Protein AF-L1ILC3-F1 (afdb_monomer)

Organism: Guillardia theta (strain CCMP2712) (NCBI:txid905079)

Secondary structure (DSSP, 8-state):
-HHHHHSS--SS-GGGSGGGTSTT-TTHHHHHHHHHHHHHHHHHHHHHHHS--TT-TTHHHHHIIIIISSGGGS-HHHHHHHHHSS------SSSTTTTHHHHHHHHHHHHHTTSSHHHHHHHHHHHHHHHHTSPPTT--TT------SS--EEEETTEEEEETTTTTT-HHHHHHHHHHHHHHHS---S------------

Sequence (202 aa):
IELEIQGGPSPRPLLSVPHLLSDESACYYHGYVLAEMAVHQTRNFFLKNFGQIVDNNKIGPMLEEAYWRPGNLEMFLDLVKKLTEEPLTGRPGSTRSRSLWMRSWVRLCAIVLWADRPATAEKERKEYDKAVARPAPGADAGEEEVDLKMRVRFVDGPTVIADTEESKGDFLAACRQFERFLEEKYPLAAGEGEGSSARTFG

Foldseek 3Di:
DCCVPVVDDDPDDPVPDCLVVDPVRPPVVVVVVQVLLLVLLLVVLCCVVPVDDPLDPVNVVLCCVLPPVCDPVDDPQVSSCVSNVDGRAQDPDDDPSNCVSVVVVVVVVCCVVVNCVVVVVVVVVVVVVVVVPDDRDPPPVDPPADQPVDWDFDDDVPDTQFICVVVVRGPVVRVVSVVVVCCVVPPDPDDDDDDDDDDDDD

pLDDT: mean 73.24, std 17.39, range [29.89, 96.0]

Mean predicted aligned error: 15.84 Å

Structure (mmCIF, N/CA/C/O backbone):
data_AF-L1ILC3-F1
#
_entry.id   AF-L1ILC3-F1
#
loop_
_atom_site.group_PDB
_atom_site.id
_atom_site.type_symbol
_atom_site.label_atom_id
_atom_site.label_alt_id
_atom_site.label_comp_id
_atom_site.label_asym_id
_atom_site.label_entity_id
_atom_site.label_seq_id
_atom_site.pdbx_PDB_ins_code
_atom_site.Cartn_x
_atom_site.Cartn_y
_atom_site.Cartn_z
_atom_site.occupancy
_atom_site.B_iso_or_equiv
_atom_site.auth_seq_id
_atom_site.auth_comp_id
_atom_site.auth_asym_id
_atom_site.auth_atom_id
_atom_site.pdbx_PDB_model_num
ATOM 1 N N . ILE A 1 1 ? 8.386 -33.869 -20.301 1.00 60.22 1 ILE A N 1
ATOM 2 C CA . ILE A 1 1 ? 7.751 -32.527 -20.210 1.00 60.22 1 ILE A CA 1
ATOM 3 C C . ILE A 1 1 ? 8.326 -31.679 -19.071 1.00 60.22 1 ILE A C 1
ATOM 5 O O . ILE A 1 1 ? 9.176 -30.868 -19.389 1.00 60.22 1 ILE A O 1
ATOM 9 N N . GLU A 1 2 ? 7.976 -31.832 -17.782 1.00 56.81 2 GLU A N 1
ATOM 10 C CA . GLU A 1 2 ? 8.527 -30.930 -16.731 1.00 56.81 2 GLU A CA 1
ATOM 11 C C . GLU A 1 2 ? 10.058 -31.018 -16.599 1.00 56.81 2 GLU A C 1
ATOM 13 O O . GLU A 1 2 ? 10.734 -29.999 -16.641 1.00 56.81 2 GLU A O 1
ATOM 18 N N . LEU A 1 3 ? 10.632 -32.225 -16.577 1.00 62.88 3 LEU A N 1
ATOM 19 C CA . LEU A 1 3 ? 12.091 -32.426 -16.583 1.00 62.88 3 LEU A CA 1
ATOM 20 C C . LEU A 1 3 ? 12.791 -31.871 -17.838 1.00 62.88 3 LEU A C 1
ATOM 22 O O . LEU A 1 3 ? 13.909 -31.379 -17.745 1.00 62.88 3 LEU A O 1
ATOM 26 N N . GLU A 1 4 ? 12.135 -31.930 -18.997 1.00 64.44 4 GLU A N 1
ATOM 27 C CA . GLU A 1 4 ? 12.706 -31.498 -20.283 1.00 64.44 4 GLU A CA 1
ATOM 28 C C . GLU A 1 4 ? 12.570 -29.987 -20.512 1.00 64.44 4 GLU A C 1
ATOM 30 O O . GLU A 1 4 ? 13.416 -29.393 -21.170 1.00 64.44 4 GLU A O 1
ATOM 35 N N . ILE A 1 5 ? 11.519 -29.363 -19.970 1.00 64.12 5 ILE A N 1
ATOM 36 C CA . ILE A 1 5 ? 11.221 -27.934 -20.144 1.00 64.12 5 ILE A CA 1
ATOM 37 C C . ILE A 1 5 ? 11.761 -27.103 -18.971 1.00 64.12 5 ILE A C 1
ATOM 39 O O . ILE A 1 5 ? 12.244 -25.995 -19.182 1.00 64.12 5 ILE A O 1
ATOM 43 N N . GLN A 1 6 ? 11.688 -27.610 -17.736 1.00 56.69 6 GLN A N 1
ATOM 44 C CA . GLN A 1 6 ? 12.024 -26.867 -16.511 1.00 56.69 6 GLN A CA 1
ATOM 45 C C . GLN A 1 6 ? 13.364 -27.275 -15.882 1.00 56.69 6 GLN A C 1
ATOM 47 O O . GLN A 1 6 ? 13.820 -26.615 -14.951 1.00 56.69 6 GLN A O 1
ATOM 52 N N . GLY A 1 7 ? 14.004 -28.351 -16.357 1.00 63.06 7 GLY A N 1
ATOM 53 C CA . GLY A 1 7 ? 15.303 -28.807 -15.846 1.00 63.06 7 GLY A CA 1
ATOM 54 C C . GLY A 1 7 ? 15.257 -29.512 -14.483 1.00 63.06 7 GLY A C 1
ATOM 55 O O . GLY A 1 7 ? 16.304 -29.723 -13.874 1.00 63.06 7 GLY A O 1
ATOM 56 N N . GLY A 1 8 ? 14.070 -29.885 -13.992 1.00 70.06 8 GLY A N 1
ATOM 57 C CA . GLY A 1 8 ? 13.896 -30.616 -12.735 1.00 70.06 8 GLY A CA 1
ATOM 58 C C . GLY A 1 8 ? 12.469 -30.537 -12.183 1.00 70.06 8 GLY A C 1
ATOM 59 O O . GLY A 1 8 ? 11.630 -29.846 -12.760 1.00 70.06 8 GLY A O 1
ATOM 60 N N . PRO A 1 9 ? 12.173 -31.248 -11.078 1.00 60.69 9 PRO A N 1
ATOM 61 C CA . PRO A 1 9 ? 10.877 -31.164 -10.412 1.00 60.69 9 PRO A CA 1
ATOM 62 C C . PRO A 1 9 ? 10.663 -29.760 -9.830 1.00 60.69 9 PRO A C 1
ATOM 64 O O . PRO A 1 9 ? 11.368 -29.338 -8.911 1.00 60.69 9 PRO A O 1
ATOM 67 N N . SER A 1 10 ? 9.682 -29.034 -10.368 1.00 62.06 10 SER A N 1
ATOM 68 C CA . SER A 1 10 ? 9.224 -27.757 -9.818 1.00 62.06 10 SER A CA 1
ATOM 69 C C . SER A 1 10 ? 8.264 -28.001 -8.645 1.00 62.06 10 SER A C 1
ATOM 71 O O . SER A 1 10 ? 7.400 -28.873 -8.733 1.00 62.06 10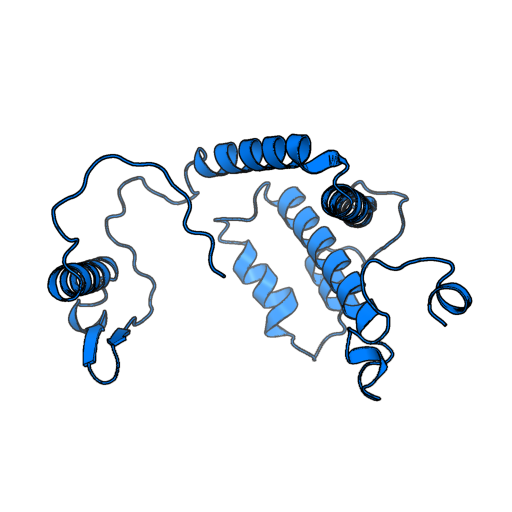 SER A O 1
ATOM 73 N N . PRO A 1 11 ? 8.330 -27.211 -7.555 1.00 63.69 11 PRO A N 1
ATOM 74 C CA . PRO A 1 11 ? 7.393 -27.321 -6.434 1.00 63.69 11 PRO A CA 1
ATOM 75 C C . PRO A 1 11 ? 5.951 -26.929 -6.800 1.00 63.69 11 PRO A C 1
ATOM 77 O O . PRO A 1 11 ? 5.037 -27.158 -6.008 1.00 63.69 11 PRO A O 1
ATOM 80 N N . ARG A 1 12 ? 5.729 -26.319 -7.973 1.00 63.19 12 ARG A N 1
ATOM 81 C CA . ARG A 1 12 ? 4.393 -26.048 -8.519 1.00 63.19 12 ARG A CA 1
ATOM 82 C C . ARG A 1 12 ? 4.318 -26.427 -10.003 1.00 63.19 12 ARG A C 1
ATOM 84 O O . ARG A 1 12 ? 5.211 -26.013 -10.752 1.00 63.19 12 ARG A O 1
ATOM 91 N N . PRO A 1 13 ? 3.269 -27.154 -10.435 1.00 68.88 13 PRO A N 1
ATOM 92 C CA . PRO A 1 13 ? 3.080 -27.513 -11.838 1.00 68.88 13 PRO A CA 1
ATOM 93 C C . PRO A 1 13 ? 3.010 -26.273 -12.732 1.00 68.88 13 PRO A C 1
ATOM 95 O O . PRO A 1 13 ? 2.357 -25.293 -12.379 1.00 68.88 13 PRO A O 1
ATOM 98 N N . LEU A 1 14 ? 3.629 -26.315 -13.915 1.00 64.69 14 LEU A N 1
ATOM 99 C CA . LEU A 1 14 ? 3.693 -25.161 -14.835 1.00 64.69 14 LEU A CA 1
ATOM 100 C C . LEU A 1 14 ? 2.311 -24.573 -15.166 1.00 64.69 14 LEU A C 1
ATOM 102 O O . LEU A 1 14 ? 2.154 -23.365 -15.317 1.00 64.69 14 LEU A O 1
ATOM 106 N N . LEU A 1 15 ? 1.314 -25.450 -15.273 1.00 70.12 15 LEU A N 1
ATOM 107 C CA . LEU A 1 15 ? -0.057 -25.115 -15.648 1.00 70.12 15 LEU A CA 1
ATOM 108 C C . LEU A 1 15 ? -0.938 -24.737 -14.449 1.00 70.12 15 LEU A C 1
ATOM 110 O O . LEU A 1 15 ? -2.122 -24.471 -14.629 1.00 70.12 15 LEU A O 1
ATOM 114 N N . SER A 1 16 ? -0.396 -24.703 -13.225 1.00 73.06 16 SER A N 1
ATOM 115 C CA . SER A 1 16 ? -1.180 -24.354 -12.035 1.00 73.06 16 SER A CA 1
ATOM 116 C C . SER A 1 16 ? -1.484 -22.860 -11.933 1.00 73.06 16 SER A C 1
ATOM 118 O O . SER A 1 16 ? -2.213 -22.455 -11.030 1.00 73.06 16 SER A O 1
ATOM 120 N N . VAL A 1 17 ? -0.884 -22.026 -12.789 1.00 68.25 17 VAL A N 1
ATOM 121 C CA . VAL A 1 17 ? -1.101 -20.581 -12.772 1.00 68.25 17 VAL A CA 1
ATOM 122 C C . VAL A 1 17 ? -1.754 -20.140 -14.085 1.00 68.25 17 VAL A C 1
ATOM 124 O O . VAL A 1 17 ? -1.135 -20.269 -15.143 1.00 68.25 17 VAL A O 1
ATOM 127 N N . PRO A 1 18 ? -2.987 -19.603 -14.039 1.00 68.75 18 PRO A N 1
ATOM 128 C CA . PRO A 1 18 ? -3.812 -19.410 -15.230 1.00 68.75 18 PRO A CA 1
ATOM 129 C C . PRO A 1 18 ? -3.259 -18.356 -16.196 1.00 68.75 18 PRO A C 1
ATOM 131 O O . PRO A 1 18 ? -3.583 -18.406 -17.374 1.00 68.75 18 PRO A O 1
ATOM 134 N N . HIS A 1 19 ? -2.376 -17.458 -15.737 1.00 68.69 19 HIS A N 1
ATOM 135 C CA . HIS A 1 19 ? -1.833 -16.356 -16.543 1.00 68.69 19 HIS A CA 1
ATOM 136 C C . HIS A 1 19 ? -1.061 -16.797 -17.798 1.00 68.69 19 HIS A C 1
ATOM 138 O O . HIS A 1 19 ? -0.862 -15.994 -18.699 1.00 68.69 19 HIS A O 1
ATOM 144 N N . LEU A 1 20 ? -0.577 -18.044 -17.847 1.00 65.62 20 LEU A N 1
ATOM 145 C CA . LEU A 1 20 ? 0.080 -18.590 -19.042 1.00 65.62 20 LEU A CA 1
ATOM 146 C C . LEU A 1 20 ? -0.923 -19.139 -20.068 1.00 65.62 20 LEU A C 1
ATOM 148 O O . LEU A 1 20 ? -0.560 -19.356 -21.218 1.00 65.62 20 LEU A O 1
ATOM 152 N N . LEU A 1 21 ? -2.158 -19.397 -19.635 1.00 68.75 21 LEU A N 1
ATOM 153 C CA . LEU A 1 21 ? -3.234 -19.975 -20.438 1.00 68.75 21 LEU A CA 1
ATOM 154 C C . LEU A 1 21 ? -4.251 -18.919 -20.893 1.00 68.75 21 LEU A C 1
ATOM 156 O O . LEU A 1 21 ? -5.007 -19.176 -21.826 1.00 68.75 21 LEU A O 1
ATOM 160 N N . SER A 1 22 ? -4.269 -17.746 -20.255 1.00 67.75 22 SER A N 1
ATOM 161 C CA . SER A 1 22 ? -5.043 -16.585 -20.689 1.00 67.75 22 SER A CA 1
ATOM 162 C C . SER A 1 22 ? -4.201 -15.669 -21.582 1.00 67.75 22 SER A C 1
ATOM 164 O O . SER A 1 22 ? -3.161 -15.155 -21.168 1.00 6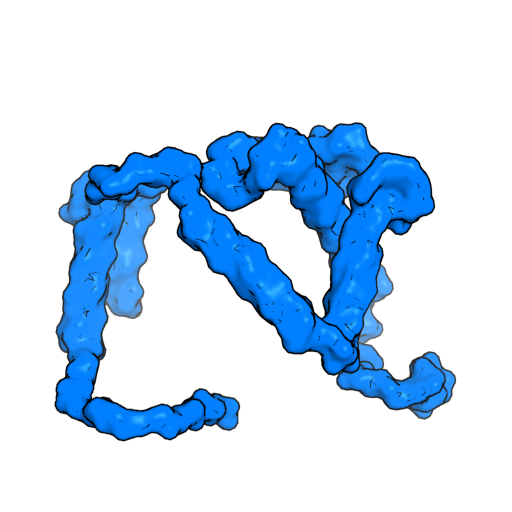7.75 22 SER A O 1
ATOM 166 N N . ASP A 1 23 ? -4.689 -15.412 -22.798 1.00 65.50 23 ASP A N 1
ATOM 167 C CA . ASP A 1 23 ? -4.056 -14.530 -23.798 1.00 65.50 23 ASP A CA 1
ATOM 168 C C . ASP A 1 23 ? -3.853 -13.086 -23.277 1.00 65.50 23 ASP A C 1
ATOM 170 O O . ASP A 1 23 ? -2.981 -12.344 -23.717 1.00 65.50 23 ASP A O 1
ATOM 174 N N . GLU A 1 24 ? -4.602 -12.700 -22.241 1.00 67.19 24 GLU A N 1
ATOM 175 C CA . GLU A 1 24 ? -4.567 -11.369 -21.626 1.00 67.19 24 GLU A CA 1
ATOM 176 C C . GLU A 1 24 ? -3.439 -11.175 -20.591 1.00 67.19 24 GLU A C 1
ATOM 178 O O . GLU A 1 24 ? -3.297 -10.091 -20.025 1.00 67.19 24 GLU A O 1
ATOM 183 N N . SER A 1 25 ? -2.646 -12.207 -20.272 1.00 64.56 25 SER A N 1
ATOM 184 C CA . SER A 1 25 ? -1.777 -12.189 -19.078 1.00 64.56 25 SER A CA 1
ATOM 185 C C . SER A 1 25 ? -0.307 -12.540 -19.321 1.00 64.56 25 SER A C 1
ATOM 187 O O . SER A 1 25 ? 0.463 -12.614 -18.357 1.00 64.56 25 SER A O 1
ATOM 189 N N . ALA A 1 26 ? 0.122 -12.665 -20.582 1.00 59.03 26 ALA A N 1
ATOM 190 C CA . ALA A 1 26 ? 1.477 -13.088 -20.966 1.00 59.03 26 ALA A CA 1
ATOM 191 C C . ALA A 1 26 ? 2.618 -12.210 -20.400 1.00 59.03 26 ALA A C 1
ATOM 193 O O . ALA A 1 26 ? 3.765 -12.646 -20.328 1.00 59.03 26 ALA A O 1
ATOM 194 N N . CYS A 1 27 ? 2.307 -11.003 -19.920 1.00 65.06 27 CYS A N 1
ATOM 195 C CA . CYS A 1 27 ? 3.260 -10.109 -19.273 1.00 65.06 27 CYS A CA 1
ATOM 196 C C . CYS A 1 27 ? 2.879 -9.742 -17.827 1.00 65.06 27 CYS A C 1
ATOM 198 O O . CYS A 1 27 ? 3.503 -8.865 -17.258 1.00 65.06 27 CYS A O 1
ATOM 200 N N . TYR A 1 28 ? 1.908 -10.372 -17.167 1.00 76.62 28 TYR A N 1
ATOM 201 C CA . TYR A 1 28 ? 1.415 -9.854 -15.877 1.00 76.62 28 TYR A CA 1
ATOM 202 C C . TYR A 1 28 ? 2.447 -9.927 -14.729 1.00 76.62 28 TYR A C 1
ATOM 204 O O . TYR A 1 28 ? 2.483 -9.076 -13.839 1.00 76.62 28 TYR A O 1
ATOM 212 N N . TYR A 1 29 ? 3.355 -10.910 -14.765 1.00 78.06 29 TYR A N 1
ATOM 213 C CA . TYR A 1 29 ? 4.263 -11.188 -13.646 1.00 78.06 29 TYR A CA 1
ATOM 214 C C . TYR A 1 29 ? 5.280 -10.090 -13.342 1.00 78.06 29 TYR A C 1
ATOM 216 O O . TYR A 1 29 ? 5.661 -9.922 -12.182 1.00 78.06 29 TYR A O 1
ATOM 224 N N . HIS A 1 30 ? 5.717 -9.327 -14.348 1.00 79.06 30 HIS A N 1
ATOM 225 C CA . HIS A 1 30 ? 6.654 -8.233 -14.092 1.00 79.06 30 HIS A CA 1
ATOM 226 C C . HIS A 1 30 ? 6.002 -7.134 -13.240 1.00 79.06 30 HIS A C 1
ATOM 228 O O . HIS A 1 30 ? 6.700 -6.483 -12.466 1.00 79.06 30 HIS A O 1
ATOM 234 N N . GLY A 1 31 ? 4.673 -6.980 -13.316 1.00 83.88 31 GLY A N 1
ATOM 235 C CA . GLY A 1 31 ? 3.911 -6.046 -12.490 1.00 83.88 31 GLY A CA 1
ATOM 236 C C . GLY A 1 31 ? 4.085 -6.310 -10.995 1.00 83.88 31 GLY A C 1
ATOM 237 O O . GLY A 1 31 ? 4.331 -5.370 -10.244 1.00 83.88 31 GLY A O 1
ATOM 238 N N . TYR A 1 32 ? 4.073 -7.578 -10.563 1.00 83.56 32 TYR A N 1
ATOM 239 C CA . TYR A 1 32 ? 4.317 -7.933 -9.158 1.00 83.56 32 TYR A CA 1
ATOM 240 C C . TYR A 1 32 ? 5.720 -7.540 -8.695 1.00 83.56 32 TYR A C 1
ATOM 242 O O . TYR A 1 32 ? 5.881 -6.984 -7.612 1.00 83.56 32 TYR A O 1
ATOM 250 N N . VAL A 1 33 ? 6.738 -7.787 -9.524 1.00 82.06 33 VAL A N 1
ATOM 251 C CA . VAL A 1 33 ? 8.125 -7.433 -9.189 1.00 82.06 33 VAL A CA 1
ATOM 252 C C . VAL A 1 33 ? 8.283 -5.916 -9.094 1.00 82.06 33 VAL A C 1
ATOM 254 O O . VAL A 1 33 ? 8.865 -5.415 -8.133 1.00 82.06 33 VAL A O 1
ATOM 257 N N . LEU A 1 34 ? 7.730 -5.174 -10.056 1.00 85.44 34 LEU A N 1
ATOM 258 C CA . LEU A 1 34 ? 7.774 -3.713 -10.060 1.00 85.44 34 LEU A CA 1
ATOM 259 C C . LEU A 1 34 ? 7.035 -3.107 -8.861 1.00 85.44 34 LEU A C 1
ATOM 261 O O . LEU A 1 34 ? 7.563 -2.193 -8.224 1.00 85.44 34 LEU A O 1
ATOM 265 N N . ALA A 1 35 ? 5.852 -3.627 -8.529 1.00 87.44 35 ALA A N 1
ATOM 266 C CA . ALA A 1 35 ? 5.085 -3.192 -7.366 1.00 87.44 35 ALA A CA 1
ATOM 267 C C . ALA A 1 35 ? 5.879 -3.409 -6.073 1.00 87.44 35 ALA A C 1
ATOM 269 O O . ALA A 1 35 ? 6.020 -2.494 -5.265 1.00 87.44 35 ALA A O 1
ATOM 270 N N . GLU A 1 36 ? 6.485 -4.581 -5.915 1.00 83.12 36 GLU A N 1
ATOM 271 C CA . GLU A 1 36 ? 7.237 -4.924 -4.713 1.00 83.12 36 GLU A CA 1
ATOM 272 C C . GLU A 1 36 ? 8.516 -4.082 -4.564 1.00 83.12 36 GLU A C 1
ATOM 274 O O . GLU A 1 36 ? 8.851 -3.609 -3.473 1.00 83.12 36 GLU A O 1
ATOM 279 N N . MET A 1 37 ? 9.198 -3.790 -5.676 1.00 83.81 37 MET A N 1
ATOM 280 C CA . MET A 1 37 ? 10.296 -2.819 -5.699 1.00 83.81 37 MET A CA 1
ATOM 281 C C . MET A 1 37 ? 9.838 -1.434 -5.223 1.00 83.81 37 MET A C 1
ATOM 283 O O . MET A 1 37 ? 10.513 -0.813 -4.394 1.00 83.81 37 MET A O 1
ATOM 287 N N . ALA A 1 38 ? 8.692 -0.958 -5.716 1.00 88.19 38 ALA A N 1
ATOM 288 C CA . ALA A 1 38 ? 8.152 0.351 -5.363 1.00 88.19 38 ALA A CA 1
ATOM 289 C C . ALA A 1 38 ? 7.704 0.423 -3.897 1.00 88.19 38 ALA A C 1
ATOM 291 O O . ALA A 1 38 ? 8.002 1.413 -3.223 1.00 88.19 38 ALA A O 1
ATOM 292 N N . VAL A 1 39 ? 7.072 -0.631 -3.368 1.00 89.62 39 VAL A N 1
ATOM 293 C CA . VAL A 1 39 ? 6.697 -0.739 -1.947 1.00 89.62 39 VAL A CA 1
ATOM 294 C C . VAL A 1 39 ? 7.934 -0.624 -1.063 1.00 89.62 39 VAL A C 1
ATOM 296 O O . VAL A 1 39 ? 7.956 0.174 -0.124 1.00 89.62 39 VAL A O 1
ATOM 299 N N . HIS A 1 40 ? 9.005 -1.351 -1.382 1.00 85.81 40 HIS A N 1
ATOM 300 C CA . HIS A 1 40 ? 10.247 -1.275 -0.616 1.00 85.81 40 HIS A CA 1
ATOM 301 C C . HIS A 1 40 ? 10.924 0.098 -0.700 1.00 85.81 40 HIS A C 1
ATOM 303 O O . HIS A 1 40 ? 11.390 0.610 0.322 1.00 85.81 40 HIS A O 1
ATOM 309 N N . GLN A 1 41 ? 10.974 0.707 -1.886 1.00 85.88 41 GLN A N 1
ATOM 310 C CA . GLN A 1 41 ? 11.540 2.047 -2.064 1.00 85.88 41 GLN A CA 1
ATOM 311 C C . GLN A 1 41 ? 10.750 3.094 -1.262 1.00 85.88 41 GLN A C 1
ATOM 313 O O . GLN A 1 41 ? 11.344 3.879 -0.520 1.00 85.88 41 GLN A O 1
ATOM 318 N N . THR A 1 42 ? 9.421 3.029 -1.321 1.00 91.12 42 THR A N 1
ATOM 319 C CA . THR A 1 42 ? 8.498 3.888 -0.564 1.00 91.12 42 THR A CA 1
ATOM 320 C C . THR A 1 42 ? 8.645 3.702 0.940 1.00 91.12 42 THR A C 1
ATOM 322 O O . THR A 1 42 ? 8.778 4.670 1.691 1.00 91.12 42 THR A O 1
ATOM 325 N N . ARG A 1 43 ? 8.710 2.449 1.400 1.00 89.75 43 ARG A N 1
ATOM 326 C CA . ARG A 1 43 ? 8.925 2.118 2.812 1.00 89.75 43 ARG A CA 1
ATOM 327 C C . ARG A 1 43 ? 10.222 2.733 3.332 1.00 89.75 43 ARG A C 1
ATOM 329 O O . ARG A 1 43 ? 10.244 3.305 4.419 1.00 89.75 43 ARG A O 1
ATOM 336 N N . ASN A 1 44 ? 11.302 2.641 2.558 1.00 86.19 44 ASN A N 1
ATOM 337 C CA . ASN A 1 44 ? 12.589 3.224 2.935 1.00 86.19 44 ASN A CA 1
ATOM 338 C C . ASN A 1 44 ? 12.541 4.748 2.975 1.00 86.19 44 ASN A C 1
ATOM 340 O O . ASN A 1 44 ? 13.114 5.336 3.890 1.00 86.19 44 ASN A O 1
ATOM 344 N N . PHE A 1 45 ? 11.865 5.374 2.010 1.00 89.25 45 PHE A N 1
ATOM 345 C CA . PHE A 1 45 ? 11.645 6.815 2.005 1.00 89.25 45 PHE A CA 1
ATOM 346 C C . PHE A 1 45 ? 10.942 7.261 3.295 1.00 89.25 45 PHE A C 1
ATOM 348 O O . PHE A 1 45 ? 11.454 8.134 3.998 1.00 89.25 45 PHE A O 1
ATOM 355 N N . PHE A 1 46 ? 9.845 6.606 3.686 1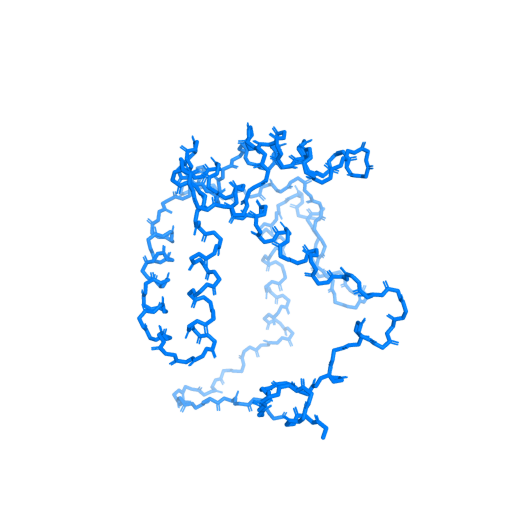.00 92.44 46 PHE A N 1
ATOM 356 C CA . PHE A 1 46 ? 9.144 6.969 4.919 1.00 92.44 46 PHE A CA 1
ATOM 357 C C . PHE A 1 46 ? 9.965 6.702 6.180 1.00 92.44 46 PHE A C 1
ATOM 359 O O . PHE A 1 46 ? 10.037 7.564 7.052 1.00 92.44 46 PHE A O 1
ATOM 366 N N . LEU A 1 47 ? 10.646 5.559 6.276 1.00 87.69 47 LEU A N 1
ATOM 367 C CA . LEU A 1 47 ? 11.490 5.264 7.438 1.00 87.69 47 LEU A CA 1
ATOM 368 C C . LEU A 1 47 ? 12.674 6.225 7.563 1.00 87.69 47 LEU A C 1
ATOM 370 O O . LEU A 1 47 ? 13.038 6.592 8.676 1.00 87.69 47 LEU A O 1
ATOM 374 N N . LYS A 1 48 ? 13.264 6.656 6.444 1.00 86.38 48 LYS A N 1
ATOM 375 C CA . LYS A 1 48 ? 14.365 7.625 6.445 1.00 86.38 48 LYS A CA 1
ATOM 376 C C . LYS A 1 48 ? 13.901 9.006 6.912 1.00 86.38 48 LYS A C 1
ATOM 378 O O . LYS A 1 48 ? 14.626 9.648 7.663 1.00 86.38 48 LYS A O 1
ATOM 383 N N . ASN A 1 49 ? 12.728 9.451 6.464 1.00 89.31 49 ASN A N 1
ATOM 384 C CA . ASN A 1 49 ? 12.234 10.802 6.740 1.00 89.31 49 ASN A CA 1
ATOM 385 C C . ASN A 1 49 ? 11.476 10.917 8.069 1.00 89.31 49 ASN A C 1
ATOM 387 O O . ASN A 1 49 ? 11.521 11.964 8.709 1.00 89.31 49 ASN A O 1
ATOM 391 N N . PHE A 1 50 ? 10.796 9.853 8.499 1.00 90.44 50 PHE A N 1
ATOM 392 C CA . PHE A 1 50 ? 9.892 9.893 9.650 1.00 90.44 50 PHE A CA 1
ATOM 393 C C . PHE A 1 50 ? 10.220 8.876 10.747 1.00 90.44 50 PHE A C 1
ATOM 395 O O . PHE A 1 50 ? 9.607 8.913 11.810 1.00 90.44 50 PHE A O 1
ATOM 402 N N . GLY A 1 51 ? 11.144 7.938 10.516 1.00 87.75 51 GLY A N 1
ATOM 403 C CA . GLY A 1 51 ? 11.530 6.905 11.488 1.00 87.75 51 GLY A CA 1
ATOM 404 C C . GLY A 1 51 ? 10.480 5.813 11.739 1.00 87.75 51 GLY A C 1
ATOM 405 O O . GLY A 1 51 ? 10.834 4.726 12.196 1.00 87.75 51 GLY A O 1
ATOM 406 N N . GLN A 1 52 ? 9.208 6.061 11.417 1.00 85.31 52 GLN A N 1
ATOM 407 C CA . GLN A 1 52 ? 8.099 5.116 11.546 1.00 85.31 52 GLN A CA 1
ATOM 408 C C . GLN A 1 52 ? 7.014 5.361 10.496 1.00 85.31 52 GLN A C 1
ATOM 410 O O . GLN A 1 52 ? 6.890 6.466 9.963 1.00 85.31 52 GLN A O 1
ATOM 415 N N . ILE A 1 53 ? 6.242 4.307 10.219 1.00 88.50 53 ILE A N 1
ATOM 416 C CA . ILE A 1 53 ? 5.174 4.327 9.214 1.00 88.50 53 ILE A CA 1
ATOM 417 C C . ILE A 1 53 ? 3.785 4.286 9.854 1.00 88.50 53 ILE A C 1
ATOM 419 O O . ILE A 1 53 ? 2.926 5.092 9.523 1.00 88.50 53 ILE A O 1
ATOM 423 N N . VAL A 1 54 ? 3.563 3.343 10.765 1.00 87.31 54 VAL A N 1
ATOM 424 C CA . VAL A 1 54 ? 2.283 3.211 11.469 1.00 87.31 54 VAL A CA 1
ATOM 425 C C . VAL A 1 54 ? 2.098 4.406 12.414 1.00 87.31 54 VAL A C 1
ATOM 427 O O . VAL A 1 54 ? 3.089 4.941 12.919 1.00 87.31 54 VAL A O 1
ATOM 430 N N . ASP A 1 55 ? 0.850 4.848 12.579 1.00 83.00 55 ASP A N 1
ATOM 431 C CA . ASP A 1 55 ? 0.444 5.969 13.442 1.00 83.00 55 ASP A CA 1
ATOM 432 C C . ASP A 1 55 ? 1.144 7.300 13.127 1.00 83.00 55 ASP A C 1
ATOM 434 O O . ASP A 1 55 ? 1.476 8.105 13.998 1.00 83.00 55 ASP A O 1
ATOM 438 N N . ASN A 1 56 ? 1.393 7.544 11.841 1.00 86.38 56 ASN A N 1
ATOM 439 C CA . ASN A 1 56 ? 1.960 8.794 11.357 1.00 86.38 56 ASN A CA 1
ATOM 440 C C . ASN A 1 56 ? 0.960 9.526 10.457 1.00 86.38 56 ASN A C 1
ATOM 442 O O . ASN A 1 56 ? 0.774 9.172 9.290 1.00 86.38 56 ASN A O 1
ATOM 446 N N . ASN A 1 57 ? 0.366 10.597 10.991 1.00 91.12 57 ASN A N 1
ATOM 447 C CA . ASN A 1 57 ? -0.656 11.398 10.310 1.00 91.12 57 ASN A CA 1
ATOM 448 C C . ASN A 1 57 ? -0.190 12.056 8.996 1.00 91.12 57 ASN A C 1
ATOM 450 O O . ASN A 1 57 ? -1.025 12.499 8.212 1.00 91.12 57 ASN A O 1
ATOM 454 N N . LYS A 1 58 ? 1.121 12.096 8.718 1.00 91.88 58 LYS A N 1
ATOM 455 C CA . LYS A 1 58 ? 1.671 12.643 7.468 1.00 91.88 58 LYS A CA 1
ATOM 456 C C . LYS A 1 58 ? 1.642 11.643 6.315 1.00 91.88 58 LYS A C 1
ATOM 458 O O . LYS A 1 58 ? 1.623 12.055 5.161 1.00 91.88 58 LYS A O 1
ATOM 463 N N . ILE A 1 59 ? 1.649 10.341 6.601 1.00 94.00 59 ILE A N 1
ATOM 464 C CA . ILE A 1 59 ? 1.873 9.317 5.569 1.00 94.00 59 ILE A CA 1
ATOM 465 C C . ILE A 1 59 ? 0.643 9.105 4.694 1.00 94.00 59 ILE A C 1
ATOM 467 O O . ILE A 1 59 ? 0.786 9.044 3.476 1.00 94.00 59 ILE A O 1
ATOM 471 N N . GLY A 1 60 ? -0.548 9.038 5.293 1.00 94.12 60 GLY A N 1
ATOM 472 C CA . GLY A 1 60 ? -1.808 8.896 4.557 1.00 94.12 60 GLY A CA 1
ATOM 473 C C . GLY A 1 60 ? -1.982 9.974 3.479 1.00 94.12 60 GLY A C 1
ATOM 474 O O . GLY A 1 60 ? -2.069 9.619 2.306 1.00 94.12 60 GLY A O 1
ATOM 475 N N . PRO A 1 61 ? -1.920 11.274 3.832 1.00 96.00 61 PRO A N 1
ATOM 476 C CA . PRO A 1 61 ? -2.017 12.361 2.857 1.00 96.00 61 PRO A CA 1
ATOM 477 C C . PRO A 1 61 ? -0.946 12.313 1.758 1.00 96.00 61 PRO A C 1
ATOM 479 O O . PRO A 1 61 ? -1.233 12.608 0.602 1.00 96.00 61 PRO A O 1
ATOM 482 N N . MET A 1 62 ? 0.289 11.909 2.086 1.00 95.62 62 MET A N 1
ATOM 483 C CA . MET A 1 62 ? 1.356 11.775 1.084 1.00 95.62 62 MET A CA 1
ATOM 484 C C . MET A 1 62 ? 1.088 10.636 0.093 1.00 95.62 62 MET A C 1
ATOM 486 O O . MET A 1 62 ? 1.329 10.802 -1.101 1.00 95.62 62 MET A O 1
ATOM 490 N N . LEU A 1 63 ? 0.597 9.487 0.569 1.00 95.56 63 LEU A N 1
ATOM 491 C CA . LEU A 1 63 ? 0.214 8.362 -0.290 1.00 95.56 63 LEU A CA 1
ATOM 492 C C . LEU A 1 63 ? -1.003 8.699 -1.151 1.00 95.56 63 LEU A C 1
ATOM 494 O O . LEU A 1 63 ? -1.026 8.365 -2.334 1.00 95.56 63 LEU A O 1
ATOM 498 N N . GLU A 1 64 ? -1.991 9.377 -0.572 1.00 95.56 64 GLU A N 1
ATOM 499 C CA . GLU A 1 64 ? -3.175 9.826 -1.295 1.00 95.56 64 GLU A CA 1
ATOM 500 C C . GLU A 1 64 ? -2.784 10.744 -2.457 1.00 95.56 64 GLU A C 1
ATOM 502 O O . GLU A 1 64 ? -3.157 10.481 -3.599 1.00 95.56 64 GLU A 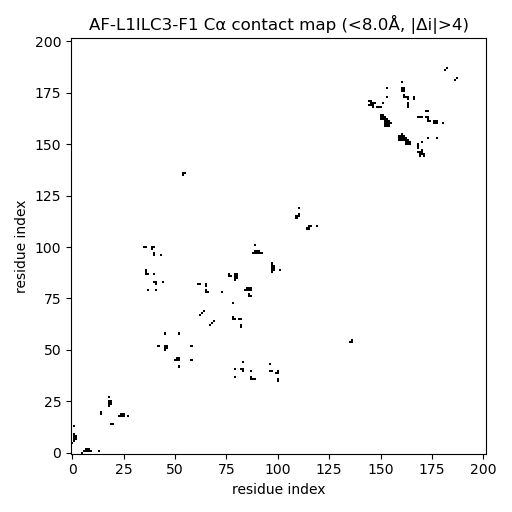O 1
ATOM 507 N N . GLU A 1 65 ? -1.985 11.776 -2.185 1.00 95.38 65 GLU A N 1
ATOM 508 C CA . GLU A 1 65 ? -1.571 12.754 -3.191 1.00 95.38 65 GLU A CA 1
ATOM 509 C C . GLU A 1 65 ? -0.662 12.143 -4.263 1.00 95.38 65 GLU A C 1
ATOM 511 O O . GLU A 1 65 ? -0.781 12.457 -5.450 1.00 95.38 65 GLU A O 1
ATOM 516 N N . ALA A 1 66 ? 0.258 11.265 -3.859 1.00 94.06 66 ALA A N 1
ATOM 517 C CA . ALA A 1 66 ? 1.244 10.722 -4.778 1.00 94.06 66 ALA A CA 1
ATOM 518 C C . ALA A 1 66 ? 0.763 9.495 -5.555 1.00 94.06 66 ALA A C 1
ATOM 520 O O . ALA A 1 66 ? 1.220 9.326 -6.676 1.00 94.06 66 ALA A O 1
ATOM 521 N N . TYR A 1 67 ? -0.109 8.641 -5.003 1.00 93.62 67 TYR A N 1
ATOM 522 C CA . TYR A 1 67 ? -0.506 7.374 -5.636 1.00 93.62 67 TYR A CA 1
ATOM 523 C C . TYR A 1 67 ? -1.991 7.255 -5.951 1.00 93.62 67 TYR A C 1
ATOM 525 O O . TYR A 1 67 ? -2.334 6.689 -6.986 1.00 93.62 67 TYR A O 1
ATOM 533 N N . TRP A 1 68 ? -2.881 7.745 -5.090 1.00 94.62 68 TRP A N 1
ATOM 534 C CA . TRP A 1 68 ? -4.314 7.477 -5.257 1.00 94.62 68 TRP A CA 1
ATOM 535 C C . TRP A 1 68 ? -5.008 8.532 -6.107 1.00 94.62 68 TRP A C 1
ATOM 537 O O . TRP A 1 68 ? -5.707 8.193 -7.060 1.00 94.62 68 TRP A O 1
ATOM 547 N N . ARG A 1 69 ? -4.783 9.810 -5.795 1.00 95.81 69 ARG A N 1
ATOM 548 C CA . ARG A 1 69 ? -5.404 10.945 -6.481 1.00 95.81 69 ARG A CA 1
ATOM 549 C C . ARG A 1 69 ? -5.060 11.003 -7.978 1.00 95.81 69 ARG A C 1
ATOM 551 O O . ARG A 1 69 ? -5.978 11.271 -8.752 1.00 95.81 69 ARG A O 1
ATOM 558 N N . PRO A 1 70 ? -3.816 10.730 -8.427 1.00 93.75 70 PRO A N 1
ATOM 559 C CA . PRO A 1 70 ? -3.502 10.740 -9.856 1.00 93.75 70 PRO A CA 1
ATOM 560 C C . PRO A 1 70 ? -4.152 9.585 -10.634 1.00 93.75 70 PRO A C 1
ATOM 562 O O . PRO A 1 70 ? -4.453 9.737 -11.817 1.00 93.75 70 PRO A O 1
ATOM 565 N N . GLY A 1 71 ? -4.375 8.427 -10.001 1.00 89.38 71 GLY A N 1
ATOM 566 C CA . GLY A 1 71 ? -4.879 7.231 -10.678 1.00 89.38 71 GLY A CA 1
ATOM 567 C C . GLY A 1 71 ? -4.054 6.886 -11.925 1.00 89.38 71 GLY A C 1
ATOM 568 O O . GLY A 1 71 ? -2.836 6.753 -11.854 1.00 89.38 71 GLY A O 1
ATOM 569 N N . ASN A 1 72 ? -4.718 6.791 -13.081 1.00 91.69 72 ASN A N 1
ATOM 570 C CA . ASN A 1 72 ? -4.079 6.497 -14.373 1.00 91.69 72 ASN A CA 1
ATOM 571 C C . ASN A 1 72 ? -3.626 7.750 -15.150 1.00 91.69 72 ASN A C 1
ATOM 573 O O . ASN A 1 72 ? -3.269 7.638 -16.322 1.00 91.69 72 ASN A O 1
ATOM 577 N N . LEU A 1 73 ? -3.678 8.945 -14.549 1.00 93.44 73 LEU A N 1
ATOM 578 C CA . LEU A 1 73 ? -3.250 10.187 -15.210 1.00 93.44 73 LEU A CA 1
ATOM 579 C C . LEU A 1 73 ? -1.724 10.330 -15.285 1.00 93.44 73 LEU A C 1
ATOM 581 O O . LEU A 1 73 ? -1.223 11.093 -16.107 1.00 93.44 73 LEU A O 1
ATOM 585 N N . GLU A 1 74 ? -0.988 9.609 -14.441 1.00 92.62 74 GLU A N 1
ATOM 586 C CA . GLU A 1 74 ? 0.473 9.616 -14.400 1.00 92.62 74 GLU A CA 1
ATOM 587 C C . GLU A 1 74 ? 1.018 8.190 -14.572 1.00 92.62 74 GLU A C 1
ATOM 589 O O . GLU A 1 74 ? 0.387 7.201 -14.193 1.00 92.62 74 GLU A O 1
ATOM 594 N N . MET A 1 75 ? 2.217 8.074 -15.145 1.00 94.00 75 MET A N 1
ATOM 595 C CA . MET A 1 75 ? 2.865 6.779 -15.340 1.00 94.00 75 MET A CA 1
ATOM 596 C C . MET A 1 75 ? 3.398 6.236 -14.013 1.00 94.00 75 MET A C 1
ATOM 598 O O . MET A 1 75 ? 3.973 6.970 -13.213 1.00 94.00 75 MET A O 1
ATOM 602 N N . PHE A 1 76 ? 3.318 4.919 -13.814 1.00 92.44 76 PHE A N 1
ATOM 603 C CA . PHE A 1 76 ? 3.778 4.250 -12.589 1.00 92.44 76 PHE A CA 1
ATOM 604 C C . PHE A 1 76 ? 5.190 4.660 -12.127 1.00 92.44 76 PHE A C 1
ATOM 606 O O . PHE A 1 76 ? 5.410 4.928 -10.948 1.00 92.44 76 PHE A O 1
ATOM 613 N N . LEU A 1 77 ? 6.158 4.732 -13.047 1.00 92.44 77 LEU A N 1
ATOM 614 C CA . LEU A 1 77 ? 7.535 5.108 -12.701 1.00 92.44 77 LEU A CA 1
ATOM 615 C C . LEU A 1 77 ? 7.640 6.562 -12.221 1.00 92.44 77 LEU A C 1
ATOM 617 O O . LEU A 1 77 ? 8.453 6.857 -11.341 1.00 92.44 77 LEU A O 1
ATOM 621 N N . ASP A 1 78 ? 6.806 7.443 -12.770 1.00 93.38 78 ASP A N 1
ATOM 622 C CA . ASP A 1 78 ? 6.751 8.851 -12.392 1.00 93.38 78 ASP A CA 1
ATOM 623 C C . ASP A 1 78 ? 6.098 9.014 -11.022 1.00 93.38 78 ASP A C 1
ATOM 625 O O . ASP A 1 78 ? 6.644 9.734 -10.190 1.00 93.38 78 ASP A O 1
ATOM 629 N N . LEU A 1 79 ? 5.036 8.254 -10.729 1.00 94.38 79 LEU A N 1
ATOM 630 C CA . LEU A 1 79 ? 4.414 8.207 -9.402 1.00 94.38 79 LEU A CA 1
ATOM 631 C C . LEU A 1 79 ? 5.440 7.846 -8.313 1.00 94.38 79 LEU A C 1
ATOM 633 O O . LEU A 1 79 ? 5.549 8.518 -7.284 1.00 94.38 79 LEU A O 1
ATOM 637 N N . VAL A 1 80 ? 6.238 6.793 -8.538 1.00 92.19 80 VAL A N 1
ATOM 638 C CA . VAL A 1 80 ? 7.276 6.369 -7.580 1.00 92.19 80 VAL A CA 1
ATOM 639 C C . VAL A 1 80 ? 8.328 7.458 -7.394 1.00 92.19 80 VAL A C 1
ATOM 641 O O . VAL A 1 80 ? 8.714 7.756 -6.260 1.00 92.19 80 VAL A O 1
ATOM 644 N N . LYS A 1 81 ? 8.773 8.081 -8.486 1.00 91.44 81 LYS A N 1
ATOM 645 C CA . LYS A 1 81 ? 9.759 9.162 -8.437 1.00 91.44 81 LYS A CA 1
ATOM 646 C C . LYS A 1 81 ? 9.216 10.418 -7.758 1.00 91.44 81 LYS A C 1
ATOM 648 O O . LYS A 1 81 ? 9.951 11.057 -7.014 1.00 91.44 81 LYS A O 1
ATOM 653 N N . LYS A 1 82 ? 7.946 10.752 -7.976 1.00 92.75 82 LYS A N 1
ATOM 654 C CA . LYS A 1 82 ? 7.258 11.894 -7.366 1.00 92.75 82 LYS A CA 1
ATOM 655 C C . LYS A 1 82 ? 7.212 11.767 -5.845 1.00 92.75 82 LYS A C 1
ATOM 657 O O . LYS A 1 82 ? 7.518 12.736 -5.161 1.00 92.75 82 LYS A O 1
ATOM 662 N N . LEU A 1 83 ? 6.892 10.580 -5.3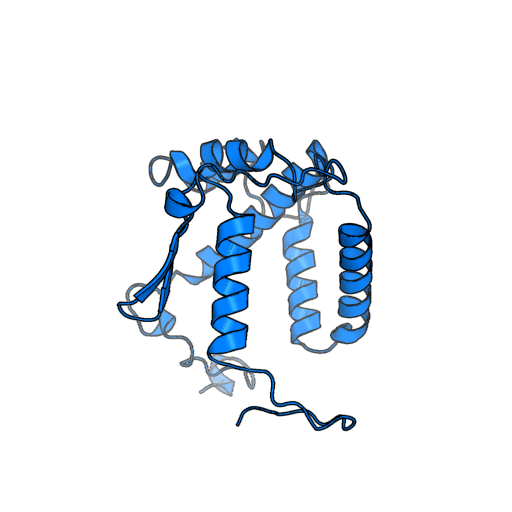20 1.00 93.88 83 LEU A N 1
ATOM 663 C CA . LEU A 1 83 ? 6.863 10.352 -3.871 1.00 93.88 83 LEU A CA 1
ATOM 664 C C . LEU A 1 83 ? 8.260 10.224 -3.260 1.00 93.88 83 LEU A C 1
ATOM 666 O O . LEU A 1 83 ? 8.525 10.774 -2.197 1.00 93.88 83 LEU A O 1
ATOM 670 N N . THR A 1 84 ? 9.132 9.434 -3.889 1.00 91.00 84 THR A N 1
ATOM 671 C CA . THR A 1 84 ? 10.402 9.013 -3.271 1.00 91.00 84 THR A CA 1
ATOM 672 C C . THR A 1 84 ? 11.593 9.884 -3.655 1.00 91.00 84 THR A C 1
ATOM 674 O O . THR A 1 84 ? 12.696 9.645 -3.167 1.00 91.00 84 THR A O 1
ATOM 677 N N . GLU A 1 85 ? 11.372 10.861 -4.539 1.00 90.19 85 GLU A N 1
ATOM 678 C CA . GLU A 1 85 ? 12.361 11.776 -5.130 1.00 90.19 85 GLU A CA 1
ATOM 679 C C . GLU A 1 85 ? 13.464 11.079 -5.953 1.00 90.19 85 GLU A C 1
ATOM 681 O O . GLU A 1 85 ? 14.344 11.724 -6.526 1.00 90.19 85 GLU A O 1
ATOM 686 N N . GLU A 1 86 ? 13.400 9.752 -6.077 1.00 86.19 86 GLU A N 1
ATOM 687 C CA . GLU A 1 86 ? 14.363 8.914 -6.782 1.00 86.19 86 GLU A CA 1
ATOM 688 C C . GLU A 1 86 ? 13.639 8.039 -7.823 1.00 86.19 86 GLU A C 1
ATOM 690 O O . GLU A 1 86 ? 12.540 7.545 -7.567 1.00 86.19 86 GLU A O 1
ATOM 695 N N . PRO A 1 87 ? 14.224 7.799 -9.011 1.00 87.38 87 PRO A N 1
ATOM 696 C CA . PRO A 1 87 ? 13.647 6.859 -9.972 1.00 87.38 87 PRO A CA 1
ATOM 697 C C . PRO A 1 87 ? 13.563 5.445 -9.376 1.00 87.38 87 PRO A C 1
ATOM 699 O O . PRO A 1 87 ? 14.367 5.077 -8.519 1.00 87.38 87 PRO A O 1
ATOM 702 N N . LEU A 1 88 ? 12.621 4.625 -9.851 1.00 83.75 88 LEU A N 1
ATOM 703 C CA . LEU A 1 88 ? 12.560 3.213 -9.467 1.00 83.75 88 LEU A CA 1
ATOM 704 C C . LEU A 1 88 ? 13.830 2.492 -9.950 1.00 83.75 88 LEU A C 1
ATOM 706 O O . LEU A 1 88 ? 14.152 2.536 -11.139 1.00 83.75 88 LEU A O 1
ATOM 710 N N . THR A 1 89 ? 14.562 1.815 -9.058 1.00 69.81 89 THR A N 1
ATOM 711 C CA . THR A 1 89 ? 15.791 1.096 -9.450 1.00 69.81 89 THR A CA 1
ATOM 712 C C . THR A 1 89 ? 15.869 -0.324 -8.893 1.00 69.81 89 THR A C 1
ATOM 714 O O . THR A 1 89 ? 15.583 -0.582 -7.728 1.00 69.81 89 THR A O 1
ATOM 717 N N . GLY A 1 90 ? 16.320 -1.260 -9.737 1.00 56.78 90 GLY A N 1
ATOM 718 C CA . GLY A 1 90 ? 16.638 -2.641 -9.350 1.00 56.78 90 GLY A CA 1
ATOM 719 C C . GLY A 1 90 ? 18.124 -2.894 -9.070 1.00 56.78 90 GLY A C 1
ATOM 720 O O . GLY A 1 90 ? 18.502 -4.017 -8.742 1.00 56.78 90 GLY A O 1
ATOM 721 N N . ARG A 1 91 ? 18.990 -1.884 -9.243 1.00 49.69 91 ARG A N 1
ATOM 722 C CA . ARG A 1 91 ? 20.447 -2.065 -9.312 1.00 49.69 91 ARG A CA 1
ATOM 723 C C . ARG A 1 91 ? 21.121 -1.769 -7.966 1.00 49.69 91 ARG A C 1
ATOM 725 O O . ARG A 1 91 ? 20.960 -0.660 -7.459 1.00 49.69 91 ARG A O 1
ATOM 732 N N . PRO A 1 92 ? 21.967 -2.667 -7.433 1.00 42.00 92 PRO A N 1
ATOM 733 C CA . PRO A 1 92 ? 22.820 -2.341 -6.303 1.00 42.00 92 PRO A CA 1
ATOM 734 C C . PRO A 1 92 ? 23.985 -1.472 -6.791 1.00 42.00 92 PRO A C 1
ATOM 736 O O . PRO A 1 92 ? 24.825 -1.929 -7.562 1.00 42.00 92 PRO A O 1
ATOM 739 N N . GLY A 1 93 ? 24.044 -0.213 -6.359 1.00 40.81 93 GLY A N 1
ATOM 740 C CA . GLY A 1 93 ? 25.184 0.656 -6.657 1.00 40.81 93 GLY A CA 1
ATOM 741 C C . GLY A 1 93 ? 24.866 2.128 -6.449 1.00 40.81 93 GLY A C 1
ATOM 742 O O . GLY A 1 93 ? 24.193 2.716 -7.281 1.00 40.81 93 GLY A O 1
ATOM 743 N N . SER A 1 94 ? 25.399 2.675 -5.353 1.00 45.66 94 SER A N 1
ATOM 744 C CA . SER A 1 94 ? 25.131 3.953 -4.667 1.00 45.66 94 SER A CA 1
ATOM 745 C C . SER A 1 94 ? 23.804 3.999 -3.883 1.00 45.66 94 SER A C 1
ATOM 747 O O . SER A 1 94 ? 22.935 3.179 -4.103 1.00 45.66 94 SER A O 1
ATOM 749 N N . THR A 1 95 ? 23.723 4.837 -2.848 1.00 44.72 95 THR A N 1
ATOM 750 C CA . THR A 1 95 ? 22.667 5.003 -1.817 1.00 44.72 95 THR A CA 1
ATOM 751 C C . THR A 1 95 ? 21.962 3.742 -1.268 1.00 44.72 95 THR A C 1
ATOM 753 O O . THR A 1 95 ? 21.148 3.094 -1.914 1.00 44.72 95 THR A O 1
ATOM 756 N N . ARG A 1 96 ? 22.222 3.474 0.019 1.00 50.28 96 ARG A N 1
ATOM 757 C CA . ARG A 1 96 ? 21.719 2.449 0.968 1.00 50.28 96 ARG A CA 1
ATOM 758 C C . ARG A 1 96 ? 20.297 1.855 0.779 1.00 50.28 96 ARG A C 1
ATOM 760 O O . ARG A 1 96 ? 20.054 0.781 1.318 1.00 50.28 96 ARG A O 1
ATOM 767 N N . SER A 1 97 ? 19.395 2.495 0.027 1.00 46.25 97 SER A N 1
ATOM 768 C CA . SER A 1 97 ? 18.046 2.006 -0.320 1.00 46.25 97 SER A CA 1
ATOM 769 C C . SER A 1 97 ? 18.051 0.890 -1.392 1.00 46.25 97 SER A C 1
ATOM 771 O O . SER A 1 97 ? 17.208 -0.006 -1.395 1.00 46.25 97 SER A O 1
ATOM 773 N N . ARG A 1 98 ? 19.070 0.873 -2.265 1.00 50.97 98 ARG A N 1
ATOM 774 C CA . ARG A 1 98 ? 19.077 0.170 -3.567 1.00 50.97 98 ARG A CA 1
ATOM 775 C C . ARG A 1 98 ? 19.262 -1.359 -3.571 1.00 50.97 98 ARG A C 1
ATOM 777 O O . ARG A 1 98 ? 19.337 -1.966 -4.630 1.00 50.97 98 ARG A O 1
ATOM 784 N N . SER A 1 99 ? 19.330 -2.007 -2.406 1.00 54.06 99 SER A N 1
ATOM 785 C CA . SER A 1 99 ? 19.458 -3.480 -2.297 1.00 54.06 99 SER A CA 1
ATOM 786 C C . SER A 1 99 ? 18.397 -4.132 -1.412 1.00 54.06 99 SER A C 1
ATOM 788 O O . SER A 1 99 ? 18.443 -5.339 -1.189 1.00 54.06 99 SER A O 1
ATOM 790 N N . LEU A 1 100 ? 17.457 -3.348 -0.877 1.00 58.41 100 LEU A N 1
ATOM 791 C CA . LEU A 1 100 ? 16.552 -3.812 0.173 1.00 58.41 100 LEU A CA 1
ATOM 792 C C . LEU A 1 100 ? 15.463 -4.743 -0.352 1.00 58.41 100 LEU A C 1
ATOM 794 O O . LEU A 1 100 ? 15.222 -5.752 0.297 1.00 58.41 100 LEU A O 1
ATOM 798 N N . TRP A 1 101 ? 14.894 -4.487 -1.534 1.00 61.84 101 TRP A N 1
ATOM 799 C CA . TRP A 1 101 ? 13.899 -5.392 -2.118 1.00 61.84 101 TRP A CA 1
ATOM 800 C C . TRP A 1 101 ? 14.538 -6.733 -2.504 1.00 61.84 101 TRP A C 1
ATOM 802 O O . TRP A 1 101 ? 14.073 -7.764 -2.051 1.00 61.84 101 TRP A O 1
ATOM 812 N N . MET A 1 102 ? 15.682 -6.739 -3.204 1.00 61.38 102 MET A N 1
ATOM 813 C CA . MET A 1 102 ? 16.369 -7.981 -3.588 1.00 61.38 102 MET A CA 1
ATOM 814 C C . MET A 1 102 ? 16.823 -8.771 -2.352 1.00 61.38 102 MET A C 1
ATOM 816 O O . MET A 1 102 ? 16.679 -9.986 -2.294 1.00 61.38 102 MET A O 1
ATOM 820 N N . ARG A 1 103 ? 17.325 -8.088 -1.313 1.00 63.03 103 ARG A N 1
ATOM 821 C CA . ARG A 1 103 ? 17.663 -8.730 -0.033 1.00 63.03 103 ARG A CA 1
ATOM 822 C C . ARG A 1 103 ? 16.433 -9.237 0.712 1.00 63.03 103 ARG A C 1
ATOM 824 O O . ARG A 1 103 ? 16.558 -10.247 1.391 1.00 63.03 103 ARG A O 1
ATOM 831 N N . SER A 1 104 ? 15.298 -8.544 0.627 1.00 61.31 104 SER A N 1
ATOM 832 C CA . SER A 1 104 ? 14.015 -8.979 1.191 1.00 61.31 104 SER A CA 1
ATOM 833 C C . SER A 1 104 ? 13.512 -10.222 0.461 1.00 61.31 104 SER A C 1
ATOM 835 O O . SER A 1 104 ? 13.208 -11.218 1.101 1.00 61.31 104 SER A O 1
ATOM 837 N N . TRP A 1 105 ? 13.564 -10.220 -0.872 1.00 61.81 105 TRP A N 1
ATOM 838 C CA . TRP A 1 105 ? 13.197 -11.343 -1.733 1.00 61.81 105 TRP A CA 1
ATOM 839 C C . TRP A 1 105 ? 14.069 -12.564 -1.511 1.00 61.81 105 TRP A C 1
ATOM 841 O O . TRP A 1 105 ? 13.544 -13.644 -1.300 1.00 61.81 105 TRP A O 1
ATOM 851 N N . VAL A 1 106 ? 15.394 -12.409 -1.486 1.00 62.66 106 VAL A N 1
ATOM 852 C CA . VAL A 1 106 ? 16.307 -13.520 -1.173 1.00 62.66 106 VAL A CA 1
ATOM 853 C C . VAL A 1 106 ? 16.019 -14.079 0.224 1.00 62.66 106 VAL A C 1
ATOM 855 O O . VAL A 1 106 ? 16.053 -15.293 0.408 1.00 62.66 106 VAL A O 1
ATOM 858 N N . ARG A 1 107 ? 15.667 -13.223 1.195 1.00 59.09 107 ARG A N 1
ATOM 859 C CA . ARG A 1 107 ? 15.228 -13.660 2.529 1.00 59.09 107 ARG A CA 1
ATOM 860 C C . ARG A 1 107 ? 13.906 -14.425 2.472 1.00 59.09 107 ARG A C 1
ATOM 862 O O . ARG A 1 107 ? 13.826 -15.508 3.030 1.00 59.09 107 ARG A O 1
ATOM 869 N N . LEU A 1 108 ? 12.899 -13.902 1.776 1.00 58.41 108 LEU A N 1
ATOM 870 C CA . LEU A 1 108 ? 11.600 -14.551 1.580 1.00 58.41 108 LEU A CA 1
ATOM 871 C C . LEU A 1 108 ? 11.757 -15.900 0.878 1.00 58.41 108 LEU A C 1
ATOM 873 O O . LEU A 1 108 ? 11.204 -16.890 1.339 1.00 58.41 108 LEU A O 1
ATOM 877 N N . CYS A 1 109 ? 12.576 -15.980 -0.169 1.00 57.91 109 CYS A N 1
ATOM 878 C CA . CYS A 1 109 ? 12.921 -17.239 -0.814 1.00 57.91 109 CYS A CA 1
ATOM 879 C C . CYS A 1 109 ? 13.604 -18.199 0.169 1.00 57.91 109 CYS A C 1
ATOM 881 O O . CYS A 1 109 ? 13.226 -19.360 0.213 1.00 57.91 109 CYS A O 1
ATOM 883 N N . ALA A 1 110 ? 14.537 -17.741 1.010 1.00 58.03 110 ALA A N 1
ATOM 884 C CA . ALA A 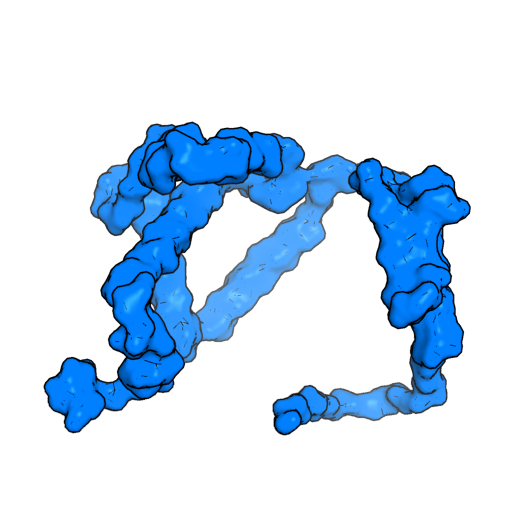1 110 ? 15.168 -18.589 2.029 1.00 58.03 110 ALA A CA 1
ATOM 885 C C . ALA A 1 110 ? 14.181 -19.082 3.113 1.00 58.03 110 ALA A C 1
ATOM 887 O O . ALA A 1 110 ? 14.275 -20.227 3.558 1.00 58.03 110 ALA A O 1
ATOM 888 N N . ILE A 1 111 ? 13.203 -18.254 3.499 1.00 55.75 111 ILE A N 1
ATOM 889 C CA . ILE A 1 111 ? 12.107 -18.610 4.420 1.00 55.75 111 ILE A CA 1
ATOM 890 C C . ILE A 1 111 ? 11.183 -19.655 3.780 1.00 55.75 111 ILE A C 1
ATOM 892 O O . ILE A 1 111 ? 10.863 -20.663 4.411 1.00 55.75 111 ILE A O 1
ATOM 896 N N . VAL A 1 112 ? 10.778 -19.434 2.524 1.00 56.50 112 VAL A N 1
ATOM 897 C CA . VAL A 1 112 ? 9.906 -20.333 1.744 1.00 56.50 112 VAL A CA 1
ATOM 898 C C . VAL A 1 112 ? 10.606 -21.659 1.434 1.00 56.50 112 VAL A C 1
ATOM 900 O O . VAL A 1 112 ? 9.958 -22.701 1.400 1.00 56.50 112 VAL A O 1
ATOM 903 N N . LEU A 1 113 ? 11.932 -21.643 1.278 1.00 54.91 113 LEU A N 1
ATOM 904 C CA . LEU A 1 113 ? 12.780 -22.827 1.110 1.00 54.91 113 LEU A CA 1
ATOM 905 C C . LEU A 1 113 ? 13.165 -23.493 2.445 1.00 54.91 113 LEU A C 1
ATOM 907 O O . LEU A 1 113 ? 14.032 -24.361 2.463 1.00 54.91 113 LEU A O 1
ATOM 911 N N . TRP A 1 114 ? 12.505 -23.129 3.553 1.00 51.88 114 TRP A N 1
ATOM 912 C CA . TRP A 1 114 ? 12.626 -23.757 4.879 1.00 51.88 114 TRP A CA 1
ATOM 913 C C . TRP A 1 114 ? 14.005 -23.660 5.549 1.00 51.88 114 TRP A C 1
ATOM 915 O O . TRP A 1 114 ? 14.194 -24.227 6.622 1.00 51.88 114 TRP A O 1
ATOM 925 N N . ALA A 1 115 ? 14.947 -22.910 4.977 1.00 55.50 115 ALA A N 1
ATOM 926 C CA . ALA A 1 115 ? 16.321 -22.847 5.467 1.00 55.50 115 ALA A CA 1
ATOM 927 C C . ALA A 1 115 ? 16.491 -21.959 6.716 1.00 55.50 115 ALA A C 1
ATOM 929 O O . ALA A 1 115 ? 17.427 -22.179 7.476 1.00 55.50 115 ALA A O 1
ATOM 930 N N . ASP A 1 116 ? 15.604 -20.975 6.943 1.00 57.19 116 ASP A N 1
ATOM 931 C CA . ASP A 1 116 ? 15.843 -19.911 7.944 1.00 57.19 116 ASP A CA 1
ATOM 932 C C . ASP A 1 116 ? 14.592 -19.477 8.752 1.00 57.19 116 ASP A C 1
ATOM 934 O O . ASP A 1 116 ? 14.558 -18.415 9.384 1.00 57.19 116 ASP A O 1
ATOM 938 N N . ARG A 1 117 ? 13.519 -20.287 8.743 1.00 56.41 117 ARG A N 1
ATOM 939 C CA . ARG A 1 117 ? 12.232 -19.963 9.405 1.00 56.41 117 ARG A CA 1
ATOM 940 C C . ARG A 1 117 ? 12.335 -19.593 10.897 1.00 56.41 117 ARG A C 1
ATOM 942 O O . ARG A 1 117 ? 11.754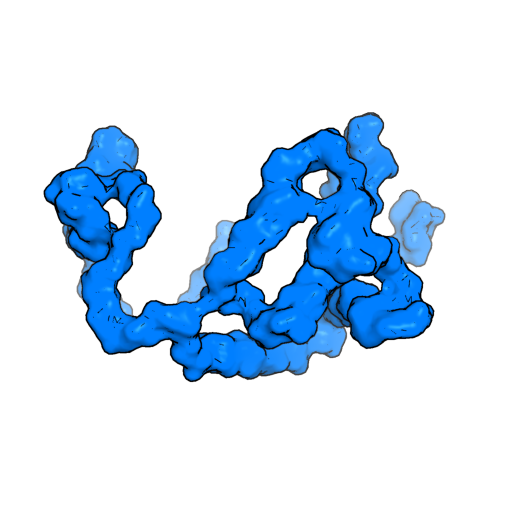 -18.571 11.261 1.00 56.41 117 ARG A O 1
ATOM 949 N N . PRO A 1 118 ? 13.023 -20.359 11.768 1.00 63.69 118 PRO A N 1
ATOM 950 C CA . PRO A 1 118 ? 13.004 -20.074 13.204 1.00 63.69 118 PRO A CA 1
ATOM 951 C C . PRO A 1 118 ? 13.725 -18.764 13.557 1.00 63.69 118 PRO A C 1
ATOM 953 O O . PRO A 1 118 ? 13.195 -17.969 14.330 1.00 63.69 118 PRO A O 1
ATOM 956 N N . ALA A 1 119 ? 14.876 -18.486 12.936 1.00 66.06 119 ALA A N 1
ATOM 957 C CA . ALA A 1 119 ? 15.629 -17.254 13.177 1.00 66.06 119 ALA A CA 1
ATOM 958 C C . ALA A 1 119 ? 14.893 -16.007 12.656 1.00 66.06 119 ALA A C 1
ATOM 960 O O . ALA A 1 119 ? 14.936 -14.942 13.279 1.00 66.06 119 ALA A O 1
ATOM 961 N N . THR A 1 120 ? 14.181 -16.139 11.532 1.00 64.19 120 THR A N 1
ATOM 962 C CA . THR A 1 120 ? 13.406 -15.030 10.963 1.00 64.19 120 THR A CA 1
ATOM 963 C C . THR A 1 120 ? 12.179 -14.710 11.817 1.00 64.19 120 THR A C 1
ATOM 965 O O . THR A 1 120 ? 11.978 -13.549 12.171 1.00 64.19 120 THR A O 1
ATOM 968 N N . ALA A 1 121 ? 11.426 -15.731 12.238 1.00 68.62 121 ALA A N 1
ATOM 969 C CA . ALA A 1 121 ? 10.251 -15.555 13.091 1.00 68.62 121 ALA A CA 1
ATOM 970 C C . ALA A 1 121 ? 10.606 -14.934 14.453 1.00 68.62 121 ALA A C 1
ATOM 972 O O . ALA A 1 121 ? 9.888 -14.068 14.949 1.00 68.62 121 ALA A O 1
ATOM 973 N N . GLU A 1 122 ? 11.737 -15.319 15.054 1.00 76.31 122 GLU A N 1
ATOM 974 C CA . GLU A 1 122 ? 12.186 -14.729 16.320 1.00 76.31 122 GLU A CA 1
ATOM 975 C C . GLU A 1 122 ? 12.538 -13.242 16.166 1.00 76.31 122 GLU A C 1
ATOM 977 O O . GLU A 1 122 ? 12.223 -12.420 17.032 1.00 76.31 122 GLU A O 1
ATOM 982 N N . LYS A 1 123 ? 13.176 -12.876 15.052 1.00 74.94 123 LYS A N 1
ATOM 983 C CA . LYS A 1 123 ? 13.504 -11.482 14.760 1.00 74.94 123 LYS A CA 1
ATOM 984 C C . LYS A 1 123 ? 12.246 -10.646 14.519 1.00 74.94 123 LYS A C 1
ATOM 986 O O . LYS A 1 123 ? 12.139 -9.562 15.089 1.00 74.94 123 LYS A O 1
ATOM 991 N N . GLU A 1 124 ? 11.315 -11.141 13.708 1.00 76.06 124 GLU A N 1
ATOM 992 C CA . GLU A 1 124 ? 10.036 -10.473 13.438 1.00 76.06 124 GLU A CA 1
ATOM 993 C C . GLU A 1 124 ? 9.228 -10.289 14.719 1.00 76.06 124 GLU A C 1
ATOM 995 O O . GLU A 1 124 ? 8.742 -9.192 14.979 1.00 76.06 124 GLU A O 1
ATOM 1000 N N . ARG A 1 125 ? 9.181 -11.313 15.578 1.00 76.75 125 ARG A N 1
ATOM 1001 C CA . ARG A 1 125 ? 8.538 -11.219 16.890 1.00 76.75 125 ARG A CA 1
ATOM 1002 C C . ARG A 1 125 ? 9.177 -10.142 17.764 1.00 76.75 125 ARG A C 1
ATOM 1004 O O . ARG A 1 125 ? 8.464 -9.324 18.326 1.00 76.75 125 ARG A O 1
ATOM 1011 N N . LYS A 1 126 ? 10.511 -10.061 17.820 1.00 82.44 126 LYS A N 1
ATOM 1012 C CA . LYS A 1 126 ? 11.210 -8.989 18.556 1.00 82.44 126 LYS A CA 1
ATOM 1013 C C . LYS A 1 126 ? 10.920 -7.596 17.992 1.00 82.44 126 LY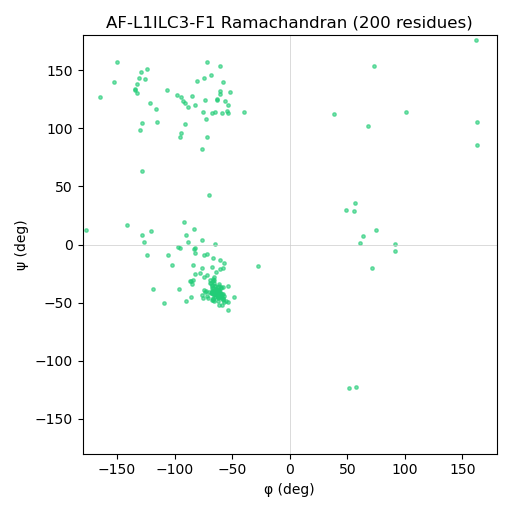S A C 1
ATOM 1015 O O . LYS A 1 126 ? 10.886 -6.634 18.756 1.00 82.44 126 LYS A O 1
ATOM 1020 N N . GLU A 1 127 ? 10.784 -7.453 16.675 1.00 79.12 127 GLU A N 1
ATOM 1021 C CA . GLU A 1 127 ? 10.414 -6.177 16.046 1.00 79.12 127 GLU A CA 1
ATOM 1022 C C . GLU A 1 127 ? 8.951 -5.813 16.338 1.00 79.12 127 GLU A C 1
ATOM 1024 O O . GLU A 1 127 ? 8.679 -4.661 16.676 1.00 79.12 127 GLU A O 1
ATOM 1029 N N . TYR A 1 128 ? 8.048 -6.794 16.293 1.00 76.19 128 TYR A N 1
ATOM 1030 C CA . TYR A 1 128 ? 6.641 -6.654 16.662 1.00 76.19 128 TYR A CA 1
ATOM 1031 C C . TYR A 1 128 ? 6.474 -6.260 18.133 1.00 76.19 128 TYR A C 1
ATOM 1033 O O . TYR A 1 128 ? 5.861 -5.236 18.420 1.00 76.19 128 TYR A O 1
ATOM 1041 N N . ASP A 1 129 ? 7.096 -6.989 19.061 1.00 82.50 129 ASP A N 1
ATOM 1042 C CA . ASP A 1 129 ? 7.015 -6.715 20.501 1.00 82.50 129 ASP A CA 1
ATOM 1043 C C . ASP A 1 129 ? 7.536 -5.301 20.825 1.00 82.50 129 ASP A C 1
ATOM 1045 O O . ASP A 1 129 ? 6.965 -4.586 21.647 1.00 82.50 129 ASP A O 1
ATOM 1049 N N . LYS A 1 130 ? 8.588 -4.846 20.128 1.00 80.56 130 LYS A N 1
ATOM 1050 C CA . LYS A 1 130 ? 9.094 -3.465 20.234 1.00 80.56 130 LYS A CA 1
ATOM 1051 C C . LYS A 1 130 ? 8.136 -2.419 19.669 1.00 80.56 130 LYS A C 1
ATOM 1053 O O . LYS A 1 130 ? 8.152 -1.287 20.149 1.00 80.56 130 LYS A O 1
ATOM 1058 N N . ALA A 1 131 ? 7.381 -2.753 18.624 1.00 73.69 131 ALA A N 1
ATOM 1059 C CA . ALA A 1 131 ? 6.379 -1.862 18.053 1.00 73.69 131 ALA A CA 1
ATOM 1060 C C . ALA A 1 131 ? 5.165 -1.743 18.985 1.00 73.69 131 ALA A C 1
ATOM 1062 O O . ALA A 1 131 ? 4.742 -0.629 19.260 1.00 73.69 131 ALA A O 1
ATOM 1063 N N . VAL A 1 132 ? 4.684 -2.861 19.542 1.00 74.69 132 VAL A N 1
ATOM 1064 C CA . VAL A 1 132 ? 3.572 -2.894 20.511 1.00 74.69 132 VAL A CA 1
ATOM 1065 C C . VAL A 1 132 ? 3.926 -2.177 21.813 1.00 74.69 132 VAL A C 1
ATOM 1067 O O . VAL A 1 132 ? 3.096 -1.477 22.380 1.00 74.69 132 VAL A O 1
ATOM 1070 N N . ALA A 1 133 ? 5.166 -2.312 22.290 1.00 75.81 133 ALA A N 1
ATOM 1071 C CA . ALA A 1 133 ? 5.621 -1.628 23.500 1.00 75.81 133 ALA A CA 1
ATOM 1072 C C . ALA A 1 133 ? 5.821 -0.110 23.317 1.00 75.81 133 ALA A C 1
ATOM 1074 O O . ALA A 1 133 ? 6.110 0.590 24.291 1.00 75.81 133 ALA A O 1
ATOM 1075 N N . ARG A 1 134 ? 5.727 0.412 22.086 1.00 67.00 134 ARG A N 1
ATOM 1076 C CA . ARG A 1 134 ? 5.841 1.847 21.829 1.00 67.00 134 ARG A CA 1
ATOM 1077 C C . ARG A 1 134 ? 4.468 2.497 22.046 1.00 67.00 134 ARG A C 1
ATOM 1079 O O . ARG A 1 134 ? 3.507 2.053 21.429 1.00 67.00 134 ARG A O 1
ATOM 1086 N N . PRO A 1 135 ? 4.363 3.560 22.860 1.00 60.44 135 PRO A N 1
ATOM 1087 C CA . PRO A 1 135 ? 3.122 4.320 22.949 1.00 60.44 135 PRO A CA 1
ATOM 1088 C C . PRO A 1 135 ? 2.790 4.901 21.570 1.00 60.44 135 PRO A C 1
ATOM 1090 O O . PRO A 1 135 ? 3.665 5.489 20.922 1.00 60.44 135 PRO A O 1
ATOM 1093 N N . ALA A 1 136 ? 1.553 4.699 21.109 1.00 56.88 136 ALA A N 1
ATOM 1094 C CA . ALA A 1 136 ? 1.115 5.235 19.830 1.00 56.88 136 ALA A CA 1
ATOM 1095 C C . ALA A 1 136 ? 1.227 6.775 19.864 1.00 56.88 136 ALA A C 1
ATOM 1097 O O . ALA A 1 136 ? 0.815 7.404 20.842 1.00 56.88 136 ALA A O 1
ATOM 1098 N N . PRO A 1 137 ? 1.821 7.414 18.844 1.00 50.38 137 PRO A N 1
ATOM 1099 C CA . PRO A 1 137 ? 1.837 8.866 18.729 1.00 50.38 137 PRO A CA 1
ATOM 1100 C C . PRO A 1 137 ? 0.401 9.401 18.690 1.00 50.38 137 PRO A C 1
ATOM 1102 O O . PRO A 1 137 ? -0.323 9.149 17.733 1.00 50.38 137 PRO A O 1
ATOM 1105 N N . GLY A 1 138 ? -0.004 10.136 19.727 1.00 51.88 138 GLY A N 1
ATOM 1106 C CA . GLY A 1 138 ? -1.371 10.648 19.865 1.00 51.88 138 GLY A CA 1
ATOM 1107 C C . GLY A 1 138 ? -2.325 9.735 20.638 1.00 51.88 138 GLY A C 1
ATOM 1108 O O . GLY A 1 138 ? -3.467 10.118 20.829 1.00 51.88 138 GLY A O 1
ATOM 1109 N N . ALA A 1 139 ? -1.871 8.579 21.136 1.00 47.66 139 ALA A N 1
ATOM 1110 C CA . ALA A 1 139 ? -2.574 7.906 22.222 1.00 47.66 139 ALA A CA 1
ATOM 1111 C C . ALA A 1 139 ? -2.256 8.646 23.520 1.00 47.66 139 ALA A C 1
ATOM 1113 O O . ALA A 1 139 ? -1.377 8.249 24.292 1.00 47.66 139 ALA A O 1
ATOM 1114 N N . ASP A 1 140 ? -2.973 9.739 23.759 1.00 45.91 140 ASP A N 1
ATOM 1115 C CA . ASP A 1 140 ? -3.243 10.120 25.133 1.00 45.91 140 ASP A CA 1
ATOM 1116 C C . ASP A 1 140 ? -3.872 8.885 25.788 1.00 45.91 140 ASP A C 1
ATOM 1118 O O . ASP A 1 140 ? -4.862 8.334 25.306 1.00 45.91 140 ASP A O 1
ATOM 1122 N N . ALA A 1 141 ? -3.220 8.371 26.832 1.00 44.16 141 ALA A N 1
ATOM 1123 C CA . ALA A 1 141 ? -3.573 7.137 27.534 1.00 44.16 141 ALA A CA 1
ATOM 1124 C C . ALA A 1 141 ? -4.883 7.271 28.347 1.00 44.16 141 ALA A C 1
ATOM 1126 O O . ALA A 1 141 ? -4.961 6.837 29.495 1.00 44.16 141 ALA A O 1
ATOM 1127 N N . GLY A 1 142 ? -5.895 7.908 27.760 1.00 48.53 142 GLY A N 1
ATOM 1128 C CA . GLY A 1 142 ? -7.156 8.284 28.379 1.00 48.53 142 GLY A CA 1
ATOM 1129 C C . GLY A 1 142 ? -8.165 8.953 27.438 1.00 48.53 142 GLY A C 1
ATOM 1130 O O . GLY A 1 142 ? -9.140 9.494 27.949 1.00 48.53 142 GLY A O 1
ATOM 1131 N N . GLU A 1 143 ? -7.988 8.944 26.108 1.00 48.59 143 GLU A N 1
ATOM 1132 C CA . GLU A 1 143 ? -9.087 9.341 25.213 1.00 48.59 143 GLU A CA 1
ATOM 1133 C C . GLU A 1 143 ? -10.170 8.246 25.220 1.00 48.59 143 GLU A C 1
ATOM 1135 O O . GLU A 1 143 ? -10.125 7.272 24.471 1.00 48.59 143 GLU A O 1
ATOM 1140 N N . GLU A 1 144 ? -11.153 8.409 26.110 1.00 54.19 144 GLU A N 1
ATOM 1141 C CA . GLU A 1 144 ? -12.396 7.622 26.177 1.00 54.19 144 GLU A CA 1
ATOM 1142 C C . GLU A 1 144 ? -13.298 7.812 24.937 1.00 54.19 144 GLU A C 1
ATOM 1144 O O . GLU A 1 144 ? -14.369 7.213 24.854 1.00 54.19 144 GLU A O 1
ATOM 1149 N N . GLU A 1 145 ? -12.883 8.627 23.964 1.00 56.56 145 GLU A N 1
ATOM 1150 C CA . GLU A 1 145 ? -13.702 9.080 22.844 1.00 56.56 145 GLU A CA 1
ATOM 1151 C C . GLU A 1 145 ? -12.968 8.864 21.511 1.00 56.56 145 GLU A C 1
ATOM 1153 O O . GLU A 1 145 ? -12.113 9.642 21.100 1.00 56.56 145 GLU A O 1
ATOM 1158 N N . VAL A 1 146 ? -13.307 7.772 20.821 1.00 63.72 146 VAL A N 1
ATOM 1159 C CA . VAL A 1 146 ? -12.822 7.483 19.463 1.00 63.72 146 VAL A CA 1
ATOM 1160 C C . VAL A 1 146 ? -13.867 7.980 18.462 1.00 63.72 146 VAL A C 1
ATOM 1162 O O . VAL A 1 146 ? -14.797 7.248 18.121 1.00 63.72 146 VAL A O 1
ATOM 1165 N N . ASP A 1 147 ? -13.728 9.221 17.984 1.00 67.88 147 ASP A N 1
ATOM 1166 C CA . ASP A 1 147 ? -14.563 9.759 16.898 1.00 67.88 147 ASP A CA 1
ATOM 1167 C C . ASP A 1 147 ? -13.917 9.501 15.529 1.00 67.88 147 ASP A C 1
ATOM 1169 O O . ASP A 1 147 ? -12.973 10.168 15.098 1.00 67.88 147 ASP A O 1
ATOM 1173 N N . LEU A 1 148 ? -14.463 8.516 14.819 1.00 67.62 148 LEU A N 1
ATOM 1174 C CA . LEU A 1 148 ? -14.008 8.114 13.490 1.00 67.62 148 LEU A CA 1
ATOM 1175 C C . LEU A 1 148 ? -14.579 8.992 12.362 1.00 67.62 148 LEU A C 1
ATOM 1177 O O . LEU A 1 148 ? -14.258 8.754 11.193 1.00 67.62 148 LEU A O 1
ATOM 1181 N N . LYS A 1 149 ? -15.453 9.966 12.673 1.00 75.50 149 LYS A N 1
ATOM 1182 C CA . LYS A 1 149 ? -16.206 10.784 11.698 1.00 75.50 149 LYS A CA 1
ATOM 1183 C C . LYS A 1 149 ? -16.897 9.956 10.613 1.00 75.50 149 LYS A C 1
ATOM 1185 O O . LYS A 1 149 ? -17.084 10.408 9.482 1.00 75.50 149 LYS A O 1
ATOM 1190 N N . MET A 1 150 ? -17.269 8.728 10.953 1.00 76.62 150 MET A N 1
ATOM 1191 C CA . MET A 1 150 ? -17.948 7.795 10.068 1.00 76.62 150 MET A CA 1
ATOM 1192 C C . MET A 1 150 ? -19.187 7.250 10.767 1.00 76.62 150 MET A C 1
ATOM 1194 O O . MET A 1 150 ? -19.199 7.071 11.983 1.00 76.62 150 MET A O 1
ATOM 1198 N N . ARG A 1 151 ? -20.224 6.944 9.986 1.00 87.00 151 ARG A N 1
ATOM 1199 C CA . ARG A 1 151 ? -21.365 6.182 10.484 1.00 87.00 151 ARG A CA 1
ATOM 1200 C C . ARG A 1 151 ? -21.084 4.694 10.316 1.00 87.00 151 ARG A C 1
ATOM 1202 O O . ARG A 1 151 ? -20.943 4.230 9.185 1.00 87.00 151 ARG A O 1
ATOM 1209 N N . VAL A 1 152 ? -21.045 3.954 11.418 1.00 86.25 152 VAL A N 1
ATOM 1210 C CA . VAL A 1 152 ? -20.859 2.499 11.429 1.00 86.25 152 VAL A CA 1
ATOM 1211 C C . VAL A 1 152 ? -22.179 1.824 11.778 1.00 86.25 152 VAL A C 1
ATOM 1213 O O . VAL A 1 152 ? -22.851 2.208 12.732 1.00 86.25 152 VAL A O 1
ATOM 1216 N N . ARG A 1 153 ? -22.538 0.802 10.997 1.00 90.25 153 ARG A N 1
ATOM 1217 C CA . ARG A 1 153 ? -23.701 -0.058 11.233 1.00 90.25 153 ARG A CA 1
ATOM 1218 C C . ARG A 1 153 ? -23.250 -1.503 11.371 1.00 90.25 153 ARG A C 1
ATOM 1220 O O . ARG A 1 153 ? -22.676 -2.056 10.435 1.00 90.25 153 ARG A O 1
ATOM 1227 N N . PHE A 1 154 ? -23.559 -2.114 12.504 1.00 89.06 154 PHE A N 1
ATOM 1228 C CA . PHE A 1 154 ? -23.429 -3.547 12.726 1.00 89.06 154 PHE A CA 1
ATOM 1229 C C . PHE A 1 154 ? -24.752 -4.208 12.350 1.00 89.06 154 PHE A C 1
ATOM 1231 O O . PHE A 1 154 ? -25.801 -3.849 12.884 1.00 89.06 154 PHE A O 1
ATOM 1238 N N . VAL A 1 155 ? -24.716 -5.147 11.407 1.00 91.06 155 VAL A N 1
ATOM 1239 C CA . VAL A 1 155 ? -25.912 -5.805 10.870 1.00 91.06 155 VAL A CA 1
ATOM 1240 C C . VAL A 1 155 ? -25.743 -7.318 10.868 1.00 91.06 155 VAL A C 1
ATOM 1242 O O . VAL A 1 155 ? -24.658 -7.825 10.587 1.00 91.06 155 VAL A O 1
ATOM 1245 N N . ASP A 1 156 ? -26.829 -8.031 11.146 1.00 85.81 156 ASP A N 1
ATOM 1246 C CA . ASP A 1 156 ? -26.935 -9.479 10.982 1.00 85.81 156 ASP A CA 1
ATOM 1247 C C . ASP A 1 156 ? -28.190 -9.801 10.167 1.00 85.81 156 ASP A C 1
ATOM 1249 O O . ASP A 1 156 ? -29.329 -9.672 10.629 1.00 85.81 156 ASP A O 1
ATOM 1253 N N . GLY A 1 157 ? -27.967 -10.148 8.898 1.00 87.94 157 GLY A N 1
ATOM 1254 C CA . GLY A 1 157 ? -29.025 -10.278 7.904 1.00 87.94 157 GLY A CA 1
ATOM 1255 C C . GLY A 1 157 ? -29.826 -8.972 7.764 1.00 87.94 157 GLY A C 1
ATOM 1256 O O . GLY A 1 157 ? -29.237 -7.940 7.438 1.00 87.94 157 GLY A O 1
ATOM 1257 N N . PRO A 1 158 ? -31.157 -8.989 7.975 1.00 89.88 158 PRO A N 1
ATOM 1258 C CA . PRO A 1 158 ? -31.995 -7.791 7.904 1.00 89.88 158 PRO A CA 1
ATOM 1259 C C . PRO A 1 158 ? -31.985 -6.948 9.192 1.00 89.88 158 PRO A C 1
ATOM 1261 O O . PRO A 1 158 ? -32.577 -5.870 9.210 1.00 89.88 158 PRO A O 1
ATOM 1264 N N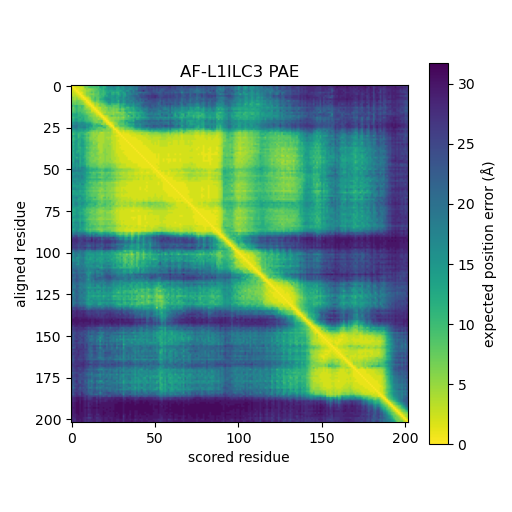 . THR A 1 159 ? -31.369 -7.432 10.273 1.00 87.94 159 THR A N 1
ATOM 1265 C CA . THR A 1 159 ? -31.432 -6.796 11.592 1.00 87.94 159 THR A CA 1
ATOM 1266 C C . THR A 1 159 ? -30.240 -5.869 11.795 1.00 87.94 159 THR A C 1
ATOM 1268 O O . THR A 1 159 ? -29.092 -6.289 11.659 1.00 87.94 159 THR A O 1
ATOM 1271 N N . VAL A 1 160 ? -30.503 -4.613 12.162 1.00 91.12 160 VAL A N 1
ATOM 1272 C CA . VAL A 1 160 ? -29.471 -3.691 12.655 1.00 91.12 160 VAL A CA 1
ATOM 1273 C C . VAL A 1 160 ? -29.257 -3.977 14.138 1.00 91.12 160 VAL A C 1
ATOM 1275 O O . VAL A 1 160 ? -30.198 -3.904 14.921 1.00 91.12 160 VAL A O 1
ATOM 1278 N N . ILE A 1 161 ? -28.032 -4.353 14.500 1.00 91.69 161 ILE A N 1
ATOM 1279 C CA . ILE A 1 161 ? -27.633 -4.683 15.874 1.00 91.69 161 ILE A CA 1
ATOM 1280 C C . ILE A 1 161 ? -27.225 -3.418 16.628 1.00 91.69 161 ILE A C 1
ATOM 1282 O O . ILE A 1 161 ? -27.597 -3.234 17.781 1.00 91.69 161 ILE A O 1
ATOM 1286 N N . ALA A 1 162 ? -26.433 -2.570 15.972 1.00 90.38 162 ALA A N 1
ATOM 1287 C CA . ALA A 1 162 ? -25.948 -1.317 16.526 1.00 90.38 162 ALA A CA 1
ATOM 1288 C C . ALA A 1 162 ? -25.669 -0.322 15.395 1.00 90.38 162 ALA A C 1
ATOM 1290 O O . ALA A 1 162 ? -25.132 -0.691 14.346 1.00 90.38 162 ALA A O 1
ATOM 1291 N N . ASP A 1 163 ? -26.012 0.944 15.610 1.00 89.69 163 ASP A N 1
ATOM 1292 C CA . ASP A 1 163 ? -25.737 2.047 14.690 1.00 89.69 163 ASP A CA 1
ATOM 1293 C C . ASP A 1 163 ? -25.141 3.210 15.483 1.00 89.69 163 ASP A C 1
ATOM 1295 O O . ASP A 1 163 ? -25.674 3.637 16.513 1.00 89.69 163 ASP A O 1
ATOM 1299 N N . THR A 1 164 ? -24.030 3.754 15.002 1.00 87.06 164 THR A N 1
ATOM 1300 C CA . THR A 1 164 ? -23.414 4.922 15.635 1.00 87.06 164 THR A CA 1
ATOM 1301 C C . THR A 1 164 ? -24.323 6.152 15.574 1.00 87.06 164 THR A C 1
ATOM 1303 O O . THR A 1 164 ? -24.201 7.016 16.432 1.00 87.06 164 THR A O 1
ATOM 1306 N N . GLU A 1 165 ? -25.265 6.249 14.624 1.00 85.50 165 GLU A N 1
ATOM 1307 C CA . GLU A 1 165 ? -26.267 7.334 14.595 1.00 85.50 165 GLU A CA 1
ATOM 1308 C C . GLU A 1 165 ? -27.191 7.295 15.826 1.00 85.50 165 GLU A C 1
ATOM 1310 O O . GLU A 1 165 ? -27.472 8.334 16.424 1.00 85.50 165 GLU A O 1
ATOM 1315 N N . GLU A 1 166 ? -27.593 6.101 16.266 1.00 82.69 166 GLU A N 1
ATOM 1316 C CA . GLU A 1 166 ? -28.421 5.910 17.467 1.00 82.69 166 GLU A CA 1
ATOM 1317 C C . GLU A 1 166 ? -27.628 6.186 18.753 1.00 82.69 166 GLU A C 1
ATOM 1319 O O . GLU A 1 166 ? -28.183 6.629 19.760 1.00 82.69 166 GLU A O 1
ATOM 1324 N N . SER A 1 167 ? -26.307 6.007 18.691 1.00 77.00 167 SER A N 1
ATOM 1325 C CA . SER A 1 167 ? -25.366 6.283 19.783 1.00 77.00 167 SER A CA 1
ATOM 1326 C C . SER A 1 167 ? -24.773 7.701 19.744 1.00 77.00 167 SER A C 1
ATOM 1328 O O . SER A 1 167 ? -23.742 7.952 20.362 1.00 77.00 167 SER A O 1
ATOM 1330 N N . LYS A 1 168 ? -25.401 8.650 19.031 1.00 75.38 168 LYS A N 1
ATOM 1331 C CA . LYS A 1 168 ? -24.937 10.051 18.884 1.00 75.38 168 LYS A CA 1
ATOM 1332 C C . LYS A 1 168 ? -23.502 10.202 18.346 1.00 75.38 168 LYS A C 1
ATOM 1334 O O . LYS A 1 168 ? -22.837 11.189 18.641 1.00 75.38 168 LYS A O 1
ATOM 1339 N N . GLY A 1 169 ? -23.036 9.246 17.552 1.00 72.38 169 GLY A N 1
ATOM 1340 C CA . GLY A 1 169 ? -21.684 9.209 16.994 1.00 72.38 169 GLY A CA 1
ATOM 1341 C C . GLY A 1 169 ? -20.661 8.449 17.842 1.00 72.38 169 GLY A C 1
ATOM 1342 O O . GLY A 1 169 ? -19.554 8.239 17.360 1.00 72.38 169 GLY A O 1
ATOM 1343 N N . ASP A 1 170 ? -21.014 7.980 19.047 1.00 82.12 170 ASP A N 1
ATOM 1344 C CA . ASP A 1 170 ? -20.094 7.212 19.896 1.00 82.12 170 ASP A CA 1
ATOM 1345 C C . ASP A 1 170 ? -19.878 5.798 19.327 1.00 82.12 170 ASP A C 1
ATOM 1347 O O . ASP A 1 170 ? -20.750 4.921 19.382 1.00 82.12 170 ASP A O 1
ATOM 1351 N N . PHE A 1 171 ? -18.682 5.581 18.777 1.00 82.31 171 PHE A N 1
ATOM 1352 C CA . PHE A 1 171 ? -18.253 4.296 18.235 1.00 82.31 171 PHE A CA 1
ATOM 1353 C C . PHE A 1 171 ? -18.140 3.213 19.314 1.00 82.31 171 PHE A C 1
ATOM 1355 O O . PHE A 1 171 ? -18.570 2.078 19.097 1.00 82.31 171 PHE A O 1
ATOM 1362 N N . LEU A 1 172 ? -17.618 3.549 20.496 1.00 85.00 172 LEU A N 1
ATOM 1363 C CA . LEU A 1 172 ? -17.446 2.585 21.582 1.00 85.00 172 LEU A CA 1
ATOM 1364 C C . LEU A 1 172 ? -18.800 2.155 22.158 1.00 85.00 172 LEU A C 1
ATOM 1366 O O . LEU A 1 172 ? -18.959 0.996 22.547 1.00 85.00 172 LEU A O 1
ATOM 1370 N N . ALA A 1 173 ? -19.800 3.040 22.176 1.00 84.00 173 ALA A N 1
ATOM 1371 C CA . ALA A 1 173 ? -21.169 2.664 22.532 1.00 84.00 173 ALA A CA 1
ATOM 1372 C C . ALA A 1 173 ? -21.779 1.656 21.549 1.00 84.00 173 ALA A C 1
ATOM 1374 O O . ALA A 1 173 ? -22.373 0.673 21.998 1.00 84.00 173 ALA A O 1
ATOM 1375 N N . ALA A 1 174 ? -21.588 1.851 20.241 1.00 86.25 174 ALA A N 1
ATOM 1376 C CA . ALA A 1 174 ? -22.050 0.900 19.230 1.00 86.25 174 ALA A CA 1
ATOM 1377 C C . ALA A 1 174 ? -21.333 -0.461 19.348 1.00 86.25 174 ALA A C 1
ATOM 1379 O O . ALA A 1 174 ? -21.981 -1.505 19.267 1.00 86.25 174 ALA A O 1
ATOM 1380 N N . CYS A 1 175 ? -20.024 -0.470 19.633 1.00 87.06 175 CYS A N 1
ATOM 1381 C CA . CYS A 1 175 ? -19.276 -1.704 19.908 1.00 87.06 175 CYS A CA 1
ATOM 1382 C C . CYS A 1 175 ? -19.827 -2.454 21.130 1.00 87.06 175 CYS A C 1
ATOM 1384 O O . CYS A 1 175 ? -20.070 -3.653 21.040 1.00 87.06 175 CYS A O 1
ATOM 1386 N N . ARG A 1 176 ? -20.121 -1.757 22.238 1.00 89.00 176 ARG A N 1
ATOM 1387 C CA . ARG A 1 176 ? -20.722 -2.378 23.436 1.00 89.00 176 ARG A CA 1
ATOM 1388 C C . ARG A 1 176 ? -22.099 -2.991 23.158 1.00 89.00 176 ARG A C 1
ATOM 1390 O O . ARG A 1 176 ? -22.442 -4.016 23.739 1.00 89.00 176 ARG A O 1
ATOM 1397 N N . GLN A 1 177 ? -22.911 -2.375 22.295 1.00 87.44 177 GLN A N 1
ATOM 1398 C CA . GLN A 1 177 ? -24.198 -2.948 21.871 1.00 87.44 177 GLN A CA 1
ATOM 1399 C C . GLN A 1 177 ? -24.000 -4.227 21.050 1.00 87.44 177 GLN A C 1
ATOM 1401 O O . GLN A 1 177 ? -24.696 -5.218 21.272 1.00 87.44 177 GLN A O 1
ATOM 1406 N N . PHE A 1 178 ? -23.022 -4.226 20.143 1.00 88.81 178 PHE A N 1
ATOM 1407 C CA . PHE A 1 178 ? -22.666 -5.405 19.361 1.00 88.81 178 PHE A CA 1
ATOM 1408 C C . PHE A 1 178 ? -22.108 -6.545 20.230 1.00 88.81 178 PHE A C 1
ATOM 1410 O O . PHE A 1 178 ? -22.512 -7.693 20.056 1.00 88.81 178 PHE A O 1
ATOM 1417 N N . GLU A 1 179 ? -21.244 -6.243 21.201 1.00 89.44 179 GLU A N 1
ATOM 1418 C CA . GLU A 1 179 ? -20.725 -7.222 22.168 1.00 89.44 179 GLU A CA 1
ATOM 1419 C C . GLU A 1 179 ? -21.858 -7.887 22.959 1.00 89.44 179 GLU A C 1
ATOM 1421 O O . GLU A 1 179 ? -21.922 -9.113 23.016 1.00 89.44 179 GLU A O 1
ATOM 1426 N N . ARG A 1 180 ? -22.818 -7.101 23.470 1.00 90.00 180 ARG A N 1
ATOM 1427 C CA . ARG A 1 180 ? -24.008 -7.639 24.157 1.00 90.00 180 ARG A CA 1
ATOM 1428 C C . ARG A 1 180 ? -24.824 -8.569 23.266 1.00 90.00 180 ARG A C 1
ATOM 1430 O O . ARG A 1 180 ? -25.243 -9.631 23.709 1.00 90.00 180 ARG A O 1
ATOM 1437 N N . PHE A 1 181 ? -25.020 -8.205 22.000 1.00 89.25 181 PHE A N 1
ATOM 1438 C CA . PHE A 1 181 ? -25.709 -9.072 21.046 1.00 89.25 181 PHE A CA 1
ATOM 1439 C C . PHE A 1 181 ? -24.975 -10.405 20.837 1.00 89.25 181 PHE A C 1
ATOM 1441 O O . PHE A 1 181 ? -25.621 -11.450 20.750 1.00 89.25 181 PHE A O 1
ATOM 1448 N N . LEU A 1 182 ? -23.637 -10.393 20.768 1.00 89.25 182 LEU A N 1
ATOM 1449 C CA . LEU A 1 182 ? -22.850 -11.624 20.676 1.00 89.25 182 LEU A CA 1
ATOM 1450 C C . LEU A 1 182 ? -23.000 -12.484 21.933 1.00 89.25 182 LEU A C 1
ATOM 1452 O O . LEU A 1 182 ? -23.183 -13.691 21.802 1.00 89.25 182 LEU A O 1
ATOM 1456 N N . GLU A 1 183 ? -22.968 -11.881 23.122 1.00 90.25 183 GLU A N 1
ATOM 1457 C CA . GLU A 1 183 ? -23.161 -12.589 24.395 1.00 90.25 183 GLU A CA 1
ATOM 1458 C C . GLU A 1 183 ? -24.563 -13.207 24.514 1.00 90.25 183 GLU A C 1
ATOM 1460 O O . GLU A 1 183 ? -24.702 -14.334 24.989 1.00 90.25 183 GLU A O 1
ATOM 1465 N N . GLU A 1 184 ? -25.600 -12.508 24.049 1.00 89.12 184 GLU A N 1
ATOM 1466 C CA . GLU A 1 184 ? -26.985 -12.993 24.072 1.00 89.12 184 GLU A CA 1
ATOM 1467 C C . GLU A 1 184 ? -27.246 -14.088 23.030 1.00 89.12 184 GLU A C 1
ATOM 1469 O O . GLU A 1 184 ? -27.949 -15.065 23.305 1.00 89.12 184 GLU A O 1
ATOM 1474 N N . LYS A 1 185 ? -26.696 -13.935 21.821 1.00 85.44 185 LYS A N 1
ATOM 1475 C CA . LYS A 1 185 ? -26.942 -14.852 20.701 1.00 85.44 185 LYS A CA 1
ATOM 1476 C C . LYS A 1 185 ? -26.024 -16.072 20.714 1.00 85.44 185 LYS A C 1
ATOM 1478 O O . LYS A 1 185 ? -26.439 -17.158 20.308 1.00 85.44 185 LYS A O 1
ATOM 1483 N N . TYR A 1 186 ? -24.793 -15.893 21.176 1.00 84.88 186 TYR A N 1
ATOM 1484 C CA . TYR A 1 186 ? -23.770 -16.926 21.291 1.00 84.88 186 TYR A CA 1
ATOM 1485 C C . TYR A 1 186 ? -23.196 -16.935 22.713 1.00 84.88 186 TYR A C 1
ATOM 1487 O O . TYR A 1 186 ? -22.001 -16.677 22.890 1.00 84.88 186 TYR A O 1
ATOM 1495 N N . PRO A 1 187 ? -24.016 -17.240 23.738 1.00 78.81 187 PRO A N 1
ATOM 1496 C CA . PRO A 1 187 ? -23.519 -17.337 25.098 1.00 78.81 187 PRO A CA 1
ATOM 1497 C C . PRO A 1 187 ? -22.389 -18.362 25.127 1.00 78.81 187 PRO A C 1
ATOM 1499 O O . PRO A 1 187 ? -22.560 -19.509 24.702 1.00 78.81 187 PRO A O 1
ATOM 1502 N N . LEU A 1 188 ? -21.215 -17.933 25.596 1.00 66.94 188 LEU A N 1
ATOM 1503 C CA . LEU A 1 188 ? -20.099 -18.834 25.851 1.00 66.94 188 LEU A CA 1
ATOM 1504 C C . LEU A 1 188 ? -20.622 -19.933 26.775 1.00 66.94 188 LEU A C 1
ATOM 1506 O O . LEU A 1 188 ? -21.017 -19.658 27.908 1.00 66.94 188 LEU A O 1
ATOM 1510 N N . ALA A 1 189 ? -20.682 -21.167 26.274 1.00 55.50 189 ALA A N 1
ATOM 1511 C CA . ALA A 1 189 ? -21.075 -22.307 27.082 1.00 55.50 189 ALA A CA 1
ATOM 1512 C C . ALA A 1 189 ? -20.168 -22.350 28.320 1.00 55.50 189 ALA A C 1
ATOM 1514 O O . ALA A 1 189 ? -18.951 -22.506 28.214 1.00 55.50 189 ALA A O 1
ATOM 1515 N N . ALA A 1 190 ? -20.759 -22.150 29.496 1.00 50.34 190 ALA A N 1
ATOM 1516 C CA . ALA A 1 190 ? -20.060 -22.312 30.755 1.00 50.34 190 ALA A CA 1
ATOM 1517 C C . ALA A 1 190 ? -19.723 -23.804 30.942 1.00 50.34 190 ALA A C 1
ATOM 1519 O O . ALA A 1 190 ? -20.623 -24.622 31.119 1.00 50.34 190 ALA A O 1
ATOM 1520 N N . GLY A 1 191 ? -18.424 -24.128 30.907 1.00 41.81 191 GLY A N 1
ATOM 1521 C CA . GLY A 1 191 ? -17.844 -25.469 31.077 1.00 41.81 191 GLY A CA 1
ATOM 1522 C C . GLY A 1 191 ? -17.472 -26.090 29.726 1.00 41.81 191 GLY A C 1
ATOM 1523 O O . GLY A 1 191 ? -18.341 -26.332 28.904 1.00 41.81 191 GLY A O 1
ATOM 1524 N N . GLU A 1 192 ? -16.206 -26.329 29.392 1.00 35.19 192 GLU A N 1
ATOM 1525 C CA . GLU A 1 192 ? -15.211 -27.048 30.189 1.00 35.19 192 GLU A CA 1
ATOM 1526 C C . GLU A 1 192 ? -13.861 -26.315 30.224 1.00 35.19 192 GLU A C 1
ATOM 1528 O O . GLU A 1 192 ? -13.336 -25.861 29.206 1.00 35.19 192 GLU A O 1
ATOM 1533 N N . GLY A 1 193 ? -13.294 -26.209 31.426 1.00 37.72 193 GLY A N 1
ATOM 1534 C CA . GLY A 1 193 ? -11.888 -25.880 31.600 1.00 37.72 193 GLY A CA 1
ATOM 1535 C C . GLY A 1 193 ? -10.986 -27.045 31.190 1.00 37.72 193 GLY A C 1
ATOM 1536 O O . GLY A 1 193 ? -11.385 -28.202 31.245 1.00 37.72 193 GLY A O 1
ATOM 1537 N N . GLU A 1 194 ? -9.748 -26.680 30.855 1.00 38.41 194 GLU A N 1
ATOM 1538 C CA . GLU A 1 194 ? -8.556 -27.532 30.754 1.00 38.41 194 GLU A CA 1
ATOM 1539 C C . GLU A 1 194 ? -8.523 -28.580 29.632 1.00 38.41 194 GLU A C 1
ATOM 1541 O O . GLU A 1 194 ? -9.014 -29.696 29.748 1.00 38.41 194 GLU A O 1
ATOM 1546 N N . GLY A 1 195 ? -7.787 -28.264 28.561 1.00 29.89 195 GLY A N 1
ATOM 1547 C CA . GLY A 1 195 ? -7.351 -29.289 27.617 1.00 29.89 195 GLY A CA 1
ATOM 1548 C C . GLY A 1 195 ? -6.894 -28.753 26.273 1.00 29.89 195 GLY A C 1
ATOM 1549 O O . GLY A 1 195 ? -7.650 -28.729 25.310 1.00 29.89 195 GLY A O 1
ATOM 1550 N N . SER A 1 196 ? -5.622 -28.369 26.198 1.00 42.72 196 SER A N 1
ATOM 1551 C CA . SER A 1 196 ? -4.860 -28.259 24.953 1.00 42.72 196 SER A CA 1
ATOM 1552 C C . SER A 1 196 ? -5.175 -29.406 23.979 1.00 42.72 196 SER A C 1
ATOM 1554 O O . SER A 1 196 ? -4.780 -30.539 24.235 1.00 42.72 196 SER A O 1
ATOM 1556 N N . SER A 1 197 ? -5.779 -29.112 22.826 1.00 33.34 197 SER A N 1
ATOM 1557 C CA . SER A 1 197 ? -5.501 -29.842 21.583 1.00 33.34 197 SER A CA 1
ATOM 1558 C C . SER A 1 197 ? -6.028 -29.076 20.372 1.00 33.34 197 SER A C 1
ATOM 1560 O O . SER A 1 197 ? -7.190 -28.679 20.304 1.00 33.34 197 SER A O 1
ATOM 1562 N N . ALA A 1 198 ? -5.126 -28.860 19.421 1.00 41.09 198 ALA A N 1
ATOM 1563 C CA . ALA A 1 198 ? -5.352 -28.207 18.147 1.00 41.09 198 ALA A CA 1
ATOM 1564 C C . ALA A 1 198 ? -6.542 -28.807 17.382 1.00 41.09 198 ALA A C 1
ATOM 1566 O O . ALA A 1 198 ? -6.602 -30.015 17.157 1.00 41.09 198 ALA A O 1
ATOM 1567 N N . ARG A 1 199 ? -7.444 -27.952 16.887 1.00 31.86 199 ARG A N 1
ATOM 1568 C CA . ARG A 1 199 ? -8.347 -28.319 15.790 1.00 31.86 199 ARG A CA 1
ATOM 1569 C C . ARG A 1 199 ? -7.726 -27.876 14.472 1.00 31.86 199 ARG A C 1
ATOM 1571 O O . ARG A 1 199 ? -7.832 -26.723 14.068 1.00 31.86 199 ARG A O 1
ATOM 1578 N N . THR A 1 200 ? -7.044 -28.813 13.828 1.00 35.94 200 THR A N 1
ATOM 1579 C CA . THR A 1 200 ? -6.770 -28.792 12.391 1.00 35.94 200 THR A CA 1
ATOM 1580 C C . THR A 1 200 ? -8.094 -28.863 11.630 1.00 35.94 200 THR A C 1
ATOM 1582 O O . THR A 1 200 ? -8.866 -29.796 11.845 1.00 35.94 200 THR A O 1
ATOM 1585 N N . PHE A 1 201 ? -8.354 -27.891 10.754 1.00 33.00 201 PHE A N 1
ATOM 1586 C CA . PHE A 1 201 ? -9.411 -27.999 9.747 1.00 33.00 201 PHE A CA 1
ATOM 1587 C C . PHE A 1 201 ? -8.944 -28.964 8.651 1.00 33.00 201 PHE A C 1
ATOM 1589 O O . PHE A 1 201 ? -7.856 -28.784 8.099 1.00 33.00 201 PHE A O 1
ATOM 1596 N N . GLY A 1 202 ? -9.747 -30.001 8.408 1.00 35.44 202 GLY A N 1
ATOM 1597 C CA . GLY A 1 202 ? -9.683 -30.864 7.228 1.00 35.44 202 GLY A CA 1
ATOM 1598 C C . GLY A 1 202 ? -10.738 -30.472 6.207 1.00 35.44 202 GLY A C 1
ATOM 1599 O O . GLY A 1 202 ? -11.673 -29.731 6.593 1.00 35.44 202 GLY A O 1
#

Radius of gyration: 24.21 Å; Cα contacts (8 Å, |Δi|>4): 132; chains: 1; bounding box: 57×45×55 Å

Solvent-accessible surface area (backbone atoms only — not comparable to full-atom values): 12552 Å² total; per-residue (Å²): 101,60,56,77,76,68,75,39,92,63,99,61,65,86,79,76,49,62,46,81,76,38,91,90,29,81,68,52,70,60,54,58,56,53,50,49,44,48,52,44,51,46,52,48,44,41,38,71,77,62,73,50,68,79,75,38,86,65,51,60,60,50,46,38,63,40,56,55,72,50,54,86,80,53,54,71,61,53,36,47,21,69,66,53,76,42,73,81,70,89,58,76,76,74,69,95,71,34,50,52,44,63,53,47,48,55,47,50,52,37,40,75,67,65,76,44,47,71,68,50,52,52,51,52,49,54,53,48,55,56,53,70,72,43,80,55,72,83,60,61,96,74,70,89,68,66,76,80,90,63,85,51,72,45,68,61,87,95,43,76,64,24,38,12,72,84,44,79,52,35,44,67,57,23,48,54,42,43,52,50,49,45,49,72,76,56,56,76,72,86,76,84,80,88,76,95,73,88,83,80,86,128